Protein AF-A0A2S8VDM5-F1 (afdb_monomer_lite)

Secondary structure (DSSP, 8-state):
-PPP---PPPPPPPTTSPEEEEEETTEEEEE-TT-S-BEEEETTEEE-GGG---EEEEEEEEEEETTEEEEEEEE-TTT---EEEEEEETTEEEEEEEE----SSS----EEETTEEEEEEEGGGTEEEETTTTEEEE---PPTT---SS--EEEEE-TTS-EEEEEETTEEEEEETTTEEEEEE---HHHHHHHHHHHHHHHHHHHHHHHHTT----HHHHHHHHHHHHHHHHEEEEEETTEEEEEETTB--EE-SS------

Structure (mmCIF, N/CA/C/O backbone):
data_AF-A0A2S8VDM5-F1
#
_entry.id   AF-A0A2S8VDM5-F1
#
loop_
_atom_site.group_PDB
_atom_site.id
_atom_site.type_symbol
_atom_site.label_atom_id
_atom_site.label_alt_id
_atom_site.label_comp_id
_atom_site.label_asym_id
_atom_site.label_entity_id
_atom_site.label_seq_id
_atom_site.pdbx_PDB_ins_code
_atom_site.Cartn_x
_atom_site.Cartn_y
_atom_site.Cartn_z
_atom_site.occupancy
_atom_site.B_iso_or_equiv
_atom_site.auth_seq_id
_atom_site.auth_comp_id
_atom_site.auth_asym_id
_atom_site.auth_atom_id
_atom_site.pdbx_PDB_model_num
ATOM 1 N N . MET A 1 1 ? 61.626 -18.945 -25.320 1.00 42.16 1 MET A N 1
ATOM 2 C CA . MET A 1 1 ? 61.121 -17.821 -24.504 1.00 42.16 1 MET A CA 1
ATOM 3 C C . MET A 1 1 ? 59.707 -17.508 -24.979 1.00 42.16 1 MET A C 1
ATOM 5 O O . MET A 1 1 ? 59.581 -17.101 -26.127 1.00 42.16 1 MET A O 1
ATOM 9 N N . PRO A 1 2 ? 58.653 -17.790 -24.197 1.00 39.16 2 PRO A N 1
ATOM 10 C CA . PRO A 1 2 ? 57.285 -17.482 -24.599 1.00 39.16 2 PRO A CA 1
ATOM 11 C C . PRO A 1 2 ? 57.000 -15.989 -24.381 1.00 39.16 2 PRO A C 1
ATOM 13 O O . PRO A 1 2 ? 57.329 -15.428 -23.339 1.00 39.16 2 PRO A O 1
ATOM 16 N N . THR A 1 3 ? 56.407 -15.344 -25.381 1.00 40.69 3 THR A N 1
ATOM 17 C CA . THR A 1 3 ? 55.924 -13.961 -25.323 1.00 40.69 3 THR A CA 1
ATOM 18 C C . THR A 1 3 ? 54.618 -13.902 -24.537 1.00 40.69 3 THR A C 1
ATOM 20 O O . THR A 1 3 ? 53.631 -14.524 -24.927 1.00 40.69 3 THR A O 1
ATOM 23 N N . ALA A 1 4 ? 54.610 -13.152 -23.435 1.00 50.28 4 ALA A N 1
ATOM 24 C CA . ALA A 1 4 ? 53.396 -12.838 -22.695 1.00 50.28 4 ALA A CA 1
ATOM 25 C C . ALA A 1 4 ? 52.497 -11.927 -23.545 1.00 50.28 4 ALA A C 1
ATOM 27 O O . ALA A 1 4 ? 52.900 -10.831 -23.935 1.00 50.28 4 ALA A O 1
ATOM 28 N N . ALA A 1 5 ? 51.283 -12.387 -23.844 1.00 50.03 5 ALA A N 1
ATOM 29 C CA . ALA A 1 5 ? 50.251 -11.557 -24.445 1.00 50.03 5 ALA A CA 1
ATOM 30 C C . ALA A 1 5 ? 49.751 -10.556 -23.394 1.00 50.03 5 ALA A C 1
ATOM 32 O O . ALA A 1 5 ? 49.185 -10.946 -22.372 1.00 50.03 5 ALA A O 1
ATOM 33 N N . HIS A 1 6 ? 49.973 -9.264 -23.631 1.00 48.78 6 HIS A N 1
ATOM 34 C CA . HIS A 1 6 ? 49.358 -8.212 -22.832 1.00 48.78 6 HIS A CA 1
ATOM 35 C C . HIS A 1 6 ? 47.847 -8.210 -23.086 1.00 48.78 6 HIS A C 1
ATOM 37 O O . HIS A 1 6 ? 47.395 -7.919 -24.192 1.00 48.78 6 HIS A O 1
ATOM 43 N N . ALA A 1 7 ? 47.068 -8.534 -22.052 1.00 50.16 7 ALA A N 1
ATOM 44 C CA . ALA A 1 7 ? 45.631 -8.307 -22.038 1.00 50.16 7 ALA A CA 1
ATOM 45 C C . ALA A 1 7 ? 45.365 -6.803 -22.188 1.00 50.16 7 ALA A C 1
ATOM 47 O O . ALA A 1 7 ? 45.680 -5.999 -21.310 1.00 50.16 7 ALA A O 1
ATOM 48 N N . GLN A 1 8 ? 44.818 -6.435 -23.341 1.00 50.06 8 GLN A N 1
ATOM 49 C CA . GLN A 1 8 ? 44.411 -5.078 -23.659 1.00 50.06 8 GLN A CA 1
ATOM 50 C C . GLN A 1 8 ? 43.149 -4.763 -22.851 1.00 50.06 8 GLN A C 1
ATOM 52 O O . GLN A 1 8 ? 42.149 -5.475 -22.951 1.00 50.06 8 GLN A O 1
ATOM 57 N N . ALA A 1 9 ? 43.211 -3.732 -22.007 1.00 52.19 9 ALA A N 1
ATOM 58 C CA . ALA A 1 9 ? 42.050 -3.272 -21.258 1.00 52.19 9 ALA A CA 1
ATOM 59 C C . ALA A 1 9 ? 40.940 -2.877 -22.245 1.00 52.19 9 ALA A C 1
ATOM 61 O O . ALA A 1 9 ? 41.180 -2.102 -23.174 1.00 52.19 9 ALA A O 1
ATOM 62 N N . ALA A 1 10 ? 39.745 -3.441 -22.065 1.00 54.22 10 ALA A N 1
ATOM 63 C CA . ALA A 1 10 ? 38.590 -3.119 -22.891 1.00 54.22 10 ALA A CA 1
ATOM 64 C C . ALA A 1 10 ? 38.293 -1.614 -22.805 1.00 54.22 10 ALA A C 1
ATOM 66 O O . ALA A 1 10 ? 38.273 -1.040 -21.714 1.00 54.22 10 ALA A O 1
ATOM 67 N N . ALA A 1 11 ? 38.077 -0.978 -23.958 1.00 60.50 11 ALA A N 1
ATOM 68 C CA . ALA A 1 11 ? 37.667 0.419 -24.013 1.00 60.50 11 ALA A CA 1
ATOM 69 C C . ALA A 1 11 ? 36.347 0.612 -23.236 1.00 60.50 11 ALA A C 1
ATOM 71 O O . ALA A 1 11 ? 35.478 -0.265 -23.300 1.00 60.50 11 ALA A O 1
ATOM 72 N N . PRO A 1 12 ? 36.176 1.732 -22.510 1.00 61.44 12 PRO A N 1
ATOM 73 C CA . PRO A 1 12 ? 34.935 2.008 -21.797 1.00 61.44 12 PRO A CA 1
ATOM 74 C C . PRO A 1 12 ? 33.763 2.046 -22.784 1.00 61.44 12 PRO A C 1
ATOM 76 O O . PRO A 1 12 ? 33.869 2.618 -23.871 1.00 61.44 12 PRO A O 1
ATOM 79 N N . ALA A 1 13 ? 32.651 1.410 -22.412 1.00 64.19 13 ALA A N 1
ATOM 80 C CA . ALA A 1 13 ? 31.458 1.370 -23.247 1.00 64.19 13 ALA A CA 1
ATOM 81 C C . ALA A 1 13 ? 30.929 2.799 -23.511 1.00 64.19 13 ALA A C 1
ATOM 83 O O . ALA A 1 13 ? 30.941 3.632 -22.602 1.00 64.19 13 ALA A O 1
ATOM 84 N N . PRO A 1 14 ? 30.460 3.104 -24.735 1.00 70.06 14 PRO A N 1
ATOM 85 C CA . PRO A 1 14 ? 29.950 4.428 -25.080 1.00 70.06 14 PRO A CA 1
ATOM 86 C C . PRO A 1 14 ? 28.705 4.784 -24.256 1.00 70.06 14 PRO A C 1
ATOM 88 O O . PRO A 1 14 ? 27.706 4.069 -24.277 1.00 70.06 14 PRO A O 1
ATOM 91 N N . THR A 1 15 ? 28.735 5.933 -23.579 1.00 75.44 15 THR A N 1
ATOM 92 C CA . THR A 1 15 ? 27.659 6.410 -22.686 1.00 75.44 15 THR A CA 1
ATOM 93 C C . THR A 1 15 ? 26.425 6.938 -23.427 1.00 75.44 15 THR A C 1
ATOM 95 O O . THR A 1 15 ? 25.355 7.078 -22.838 1.00 75.44 15 THR A O 1
ATOM 98 N N . TYR A 1 16 ? 26.543 7.183 -24.735 1.00 75.69 16 TYR A N 1
ATOM 99 C CA . TYR A 1 16 ? 25.463 7.654 -25.608 1.00 75.69 16 TYR A CA 1
ATOM 100 C C . TYR A 1 16 ? 24.680 6.522 -26.291 1.00 75.69 16 TYR A C 1
ATOM 102 O O . TYR A 1 16 ? 23.731 6.795 -27.026 1.00 75.69 16 TYR A O 1
ATOM 110 N N . LEU A 1 17 ? 25.070 5.259 -26.092 1.00 85.12 17 LEU A N 1
ATOM 111 C CA . LEU A 1 17 ? 24.312 4.108 -26.575 1.00 85.12 17 LEU A CA 1
ATOM 112 C C . LEU A 1 17 ? 23.488 3.518 -25.437 1.00 85.12 17 LEU A C 1
ATOM 114 O O . LEU A 1 17 ? 23.931 3.444 -24.293 1.00 85.12 17 LEU A O 1
ATOM 118 N N . LYS A 1 18 ? 22.273 3.082 -25.768 1.00 88.44 18 LYS A N 1
ATOM 119 C CA . LYS A 1 18 ? 21.432 2.365 -24.818 1.00 88.44 18 LYS A CA 1
ATOM 120 C C . LYS A 1 18 ? 22.003 0.971 -24.573 1.00 88.44 18 LYS A C 1
ATOM 122 O O . LYS A 1 18 ? 22.334 0.261 -25.522 1.00 88.44 18 LYS A O 1
ATOM 127 N N . THR A 1 19 ? 22.054 0.563 -23.315 1.00 90.75 19 THR A N 1
ATOM 128 C CA . THR A 1 19 ? 22.332 -0.814 -22.914 1.00 90.75 19 THR A CA 1
ATOM 129 C C . THR A 1 19 ? 21.018 -1.541 -22.662 1.00 90.75 19 THR A C 1
ATOM 131 O O . THR A 1 19 ? 20.012 -0.927 -22.303 1.00 90.75 19 THR A O 1
ATOM 134 N N . THR A 1 20 ? 21.007 -2.850 -22.910 1.00 93.00 20 THR A N 1
ATOM 135 C CA . THR A 1 20 ? 19.889 -3.731 -22.559 1.00 93.00 20 THR A CA 1
ATOM 136 C C . THR A 1 20 ? 20.386 -4.744 -21.538 1.00 93.00 20 THR A C 1
ATOM 138 O O . THR A 1 20 ? 21.400 -5.402 -21.761 1.00 93.00 20 THR A O 1
ATOM 141 N N . GLU A 1 21 ? 19.672 -4.858 -20.427 1.00 93.25 21 GLU A N 1
ATOM 142 C CA . GLU A 1 21 ? 19.992 -5.740 -19.309 1.00 93.25 21 GLU A CA 1
ATOM 143 C C . GLU A 1 21 ? 18.831 -6.723 -19.090 1.00 93.25 21 GLU A C 1
ATOM 145 O O . GLU A 1 21 ? 17.674 -6.299 -19.034 1.00 93.25 21 GLU A O 1
ATOM 150 N N . PRO A 1 22 ? 19.083 -8.037 -18.974 1.00 93.44 22 PRO A N 1
ATOM 151 C CA . PRO A 1 22 ? 18.019 -9.000 -18.716 1.00 93.44 22 PRO A CA 1
ATOM 152 C C . PRO A 1 22 ? 17.475 -8.848 -17.287 1.00 93.44 22 PRO A C 1
ATOM 154 O O . PRO A 1 22 ? 18.237 -8.757 -16.328 1.00 93.44 22 PRO A O 1
ATOM 157 N N . LEU A 1 23 ? 16.148 -8.895 -17.134 1.00 91.06 23 LEU A N 1
ATOM 158 C CA . LEU A 1 23 ? 15.463 -8.897 -15.828 1.00 91.06 23 LEU A CA 1
ATOM 159 C C . LEU A 1 23 ? 14.996 -10.298 -15.394 1.00 91.06 23 LEU A C 1
ATOM 161 O O . LEU A 1 23 ? 14.375 -10.453 -14.344 1.00 91.06 23 LEU A O 1
ATOM 165 N N . GLY A 1 24 ? 15.293 -11.314 -16.205 1.00 87.81 24 GLY A N 1
ATOM 166 C CA . GLY A 1 24 ? 14.801 -12.679 -16.052 1.00 87.81 24 GLY A CA 1
ATOM 167 C C . GLY A 1 24 ? 13.603 -12.976 -16.957 1.00 87.81 24 GLY A C 1
ATOM 168 O O . GLY A 1 24 ? 12.811 -12.096 -17.307 1.00 87.81 24 GLY A O 1
ATOM 169 N N . GLY A 1 25 ? 13.476 -14.242 -17.359 1.00 90.12 25 GLY A N 1
ATOM 170 C CA . GLY A 1 25 ? 12.489 -14.652 -18.356 1.00 90.12 25 GLY A CA 1
ATOM 171 C C . GLY A 1 25 ? 12.688 -13.909 -19.683 1.00 90.12 25 GLY A C 1
ATOM 172 O O . GLY A 1 25 ? 13.796 -13.841 -20.203 1.00 90.12 25 GLY A O 1
ATOM 173 N N . ALA A 1 26 ? 11.607 -13.354 -20.222 1.00 94.56 26 ALA A N 1
ATOM 174 C CA . ALA A 1 26 ? 11.566 -12.582 -21.458 1.00 94.56 26 ALA A CA 1
ATOM 175 C C . ALA A 1 26 ? 11.530 -11.060 -21.223 1.00 94.56 26 ALA A C 1
ATOM 177 O O . ALA A 1 26 ? 11.266 -10.313 -22.171 1.00 94.56 26 ALA A O 1
ATOM 178 N N . PHE A 1 27 ? 11.736 -10.604 -19.981 1.00 96.56 27 PHE A N 1
ATOM 179 C CA . PHE A 1 27 ? 11.826 -9.185 -19.655 1.00 96.56 27 PHE A CA 1
ATOM 180 C C . PHE A 1 27 ? 13.255 -8.667 -19.777 1.00 96.56 27 PHE A C 1
ATOM 182 O O . PHE A 1 27 ? 14.212 -9.294 -19.320 1.00 96.56 27 PHE A O 1
ATOM 189 N N . GLU A 1 28 ? 13.375 -7.466 -20.327 1.00 96.12 28 GLU A N 1
ATOM 190 C CA . GLU A 1 28 ? 14.636 -6.743 -20.438 1.00 96.12 28 GLU A CA 1
ATOM 191 C C . GLU A 1 28 ? 14.421 -5.288 -20.023 1.00 96.12 28 GLU A C 1
ATOM 193 O O . GLU A 1 28 ? 13.324 -4.737 -20.158 1.00 96.12 28 GLU A O 1
ATOM 198 N N . LEU A 1 29 ? 15.477 -4.661 -19.525 1.00 95.31 29 LEU A N 1
ATOM 199 C CA . LEU A 1 29 ? 15.515 -3.259 -19.162 1.00 95.31 29 LEU A CA 1
ATOM 200 C C . LEU A 1 29 ? 16.462 -2.538 -20.117 1.00 95.31 29 LEU A C 1
ATOM 202 O O . LEU A 1 29 ? 17.617 -2.925 -20.246 1.00 95.31 29 LEU A O 1
ATOM 206 N N . GLU A 1 30 ? 15.984 -1.501 -20.796 1.00 95.19 30 GLU A N 1
ATOM 207 C CA . GLU A 1 30 ? 16.789 -0.712 -21.729 1.00 95.19 30 GLU A CA 1
ATOM 208 C C . GLU A 1 30 ? 16.959 0.723 -21.221 1.00 95.19 30 GLU A C 1
ATOM 210 O O . GLU A 1 30 ? 15.985 1.369 -20.836 1.00 95.19 30 GLU A O 1
ATOM 215 N N . GLY A 1 31 ? 18.170 1.273 -21.263 1.00 92.12 31 GLY A N 1
ATOM 216 C CA . GLY A 1 31 ? 18.385 2.693 -20.988 1.00 92.12 31 GLY A CA 1
ATOM 217 C C . GLY A 1 31 ? 19.810 3.151 -21.244 1.00 92.12 31 GLY A C 1
ATOM 218 O O . GLY A 1 31 ? 20.672 2.363 -21.615 1.00 92.12 31 GLY A O 1
ATOM 219 N N . TYR A 1 32 ? 20.050 4.447 -21.067 1.00 88.88 32 TYR A N 1
ATOM 220 C CA . TYR A 1 32 ? 21.400 5.002 -21.136 1.00 88.88 32 TYR A CA 1
ATOM 221 C C . TYR A 1 32 ? 22.141 4.758 -19.814 1.00 88.88 32 TYR A C 1
ATOM 223 O O . TYR A 1 32 ? 21.517 4.931 -18.760 1.00 88.88 32 TYR A O 1
ATOM 231 N N . PRO A 1 33 ? 23.449 4.432 -19.843 1.00 83.81 33 PRO A N 1
ATOM 232 C CA . PRO A 1 33 ? 24.238 4.160 -18.640 1.00 83.81 33 PRO A CA 1
ATOM 233 C C . PRO A 1 33 ? 24.150 5.246 -17.558 1.00 83.81 33 PRO A C 1
ATOM 235 O O . PRO A 1 33 ? 24.042 4.927 -16.380 1.00 83.81 33 PRO A O 1
ATOM 238 N N . GLU A 1 34 ? 24.135 6.523 -17.954 1.00 84.62 34 GLU A N 1
ATOM 239 C CA . GLU A 1 34 ? 24.125 7.673 -17.031 1.00 84.62 34 GLU A CA 1
ATOM 240 C C . GLU A 1 34 ? 22.718 8.181 -16.674 1.00 84.62 34 GLU A C 1
ATOM 242 O O . GLU A 1 34 ? 22.561 9.088 -15.858 1.00 84.62 34 GLU A O 1
ATOM 247 N N . SER A 1 35 ? 21.675 7.617 -17.282 1.00 85.94 35 SER A N 1
ATOM 248 C CA . SER A 1 35 ? 20.294 7.958 -16.942 1.00 85.94 35 SER A CA 1
ATOM 249 C C . SER A 1 35 ? 19.802 7.069 -15.803 1.00 85.94 35 SER A C 1
ATOM 251 O O . SER A 1 35 ? 20.230 5.924 -15.693 1.00 85.94 35 SER A O 1
ATOM 253 N N . ASN A 1 36 ? 18.845 7.541 -15.004 1.00 84.88 36 ASN A N 1
ATOM 254 C CA . ASN A 1 36 ? 18.047 6.687 -14.109 1.00 84.88 36 ASN A CA 1
ATOM 255 C C . ASN A 1 36 ? 16.726 6.247 -14.757 1.00 84.88 36 ASN A C 1
ATOM 257 O O . ASN A 1 36 ? 15.972 5.476 -14.174 1.00 84.88 36 ASN A O 1
ATOM 261 N N . LEU A 1 37 ? 16.440 6.732 -15.968 1.00 90.00 37 LEU A N 1
ATOM 262 C CA . LEU A 1 37 ? 15.248 6.380 -16.726 1.00 90.00 37 LEU A CA 1
ATOM 263 C C . LEU A 1 37 ? 15.512 5.129 -17.558 1.00 90.00 37 LEU A C 1
ATOM 265 O O . LEU A 1 37 ? 16.542 4.995 -18.230 1.00 90.00 37 LEU A O 1
ATOM 269 N N . ARG A 1 38 ? 14.573 4.193 -17.484 1.00 92.69 38 ARG A N 1
ATOM 270 C CA . ARG A 1 38 ? 14.643 2.888 -18.133 1.00 92.69 38 ARG A CA 1
ATOM 271 C C . ARG A 1 38 ? 13.338 2.569 -18.844 1.00 92.69 38 ARG A C 1
ATOM 273 O O . ARG A 1 38 ? 12.272 2.990 -18.413 1.00 92.69 38 ARG A O 1
ATOM 280 N N . GLN A 1 39 ? 13.420 1.787 -19.907 1.00 94.38 39 GLN A N 1
ATOM 281 C CA . GLN A 1 39 ? 12.285 1.235 -20.637 1.00 94.38 39 GLN A CA 1
ATOM 282 C C . GLN A 1 39 ? 12.214 -0.261 -20.373 1.00 94.38 39 GLN A C 1
ATOM 284 O O . GLN A 1 39 ? 13.236 -0.943 -20.378 1.00 94.38 39 GLN A O 1
ATOM 289 N N . ILE A 1 40 ? 11.009 -0.782 -20.170 1.00 95.12 40 ILE A N 1
ATOM 290 C CA . ILE A 1 40 ? 10.798 -2.223 -20.037 1.00 95.12 40 ILE A CA 1
ATOM 291 C C . ILE A 1 40 ? 10.534 -2.787 -21.431 1.00 95.12 40 ILE A C 1
ATOM 293 O O . ILE A 1 40 ? 9.681 -2.279 -22.161 1.00 95.12 40 ILE A O 1
ATOM 297 N N . LYS A 1 41 ? 11.234 -3.856 -21.798 1.00 96.50 41 LYS A N 1
ATOM 298 C CA . LYS A 1 41 ? 10.923 -4.678 -22.966 1.00 96.50 41 LYS A CA 1
ATOM 299 C C . LYS A 1 41 ? 10.388 -6.033 -22.528 1.00 96.50 41 LYS A C 1
ATOM 301 O O . LYS A 1 41 ? 10.786 -6.565 -21.495 1.00 96.50 41 LYS A O 1
ATOM 306 N N . TYR A 1 42 ? 9.503 -6.598 -23.338 1.00 96.25 42 TYR A N 1
ATOM 307 C CA . TYR A 1 42 ? 9.043 -7.976 -23.224 1.00 96.25 42 TYR A CA 1
ATOM 308 C C . TYR A 1 42 ? 9.148 -8.645 -24.596 1.00 96.25 42 TYR A C 1
ATOM 310 O O . TYR A 1 42 ? 8.568 -8.155 -25.569 1.00 96.25 42 TYR A O 1
ATOM 318 N N . ARG A 1 43 ? 9.916 -9.739 -24.692 1.00 95.00 43 ARG A N 1
ATOM 319 C CA . ARG A 1 43 ? 10.214 -10.439 -25.962 1.00 95.00 43 ARG A CA 1
ATOM 320 C C . ARG A 1 43 ? 10.765 -9.485 -27.040 1.00 95.00 43 ARG A C 1
ATOM 322 O O . ARG A 1 43 ? 10.295 -9.479 -28.177 1.00 95.00 43 ARG A O 1
ATOM 329 N N . GLY A 1 44 ? 11.711 -8.622 -26.656 1.00 94.00 44 GLY A N 1
ATOM 330 C CA . GLY A 1 44 ? 12.368 -7.652 -27.542 1.00 94.00 44 GLY A CA 1
ATOM 331 C C . GLY A 1 44 ? 11.517 -6.443 -27.957 1.00 94.00 44 GLY A C 1
ATOM 332 O O . GLY A 1 44 ? 12.012 -5.561 -28.657 1.00 94.00 44 GLY A O 1
ATOM 333 N N . LYS A 1 45 ? 10.248 -6.357 -27.533 1.00 94.62 45 LYS A N 1
ATOM 334 C CA . LYS A 1 45 ? 9.358 -5.223 -27.828 1.00 94.62 45 LYS A CA 1
ATOM 335 C C . LYS A 1 45 ? 9.207 -4.325 -26.612 1.00 94.62 45 LYS A C 1
ATOM 337 O O . LYS A 1 45 ? 9.034 -4.823 -25.504 1.00 94.62 45 LYS A O 1
ATOM 342 N N . VAL A 1 46 ? 9.206 -3.009 -26.819 1.00 93.75 46 VAL A N 1
ATOM 343 C CA . VAL A 1 46 ? 8.954 -2.051 -25.734 1.00 93.75 46 VAL A CA 1
ATOM 344 C C . VAL A 1 46 ? 7.541 -2.245 -25.185 1.00 93.75 46 VAL A C 1
ATOM 346 O O . VAL A 1 46 ? 6.563 -2.205 -25.932 1.00 93.75 46 VAL A O 1
ATOM 349 N N . TYR A 1 47 ? 7.443 -2.433 -23.874 1.00 92.88 47 TYR A N 1
ATOM 350 C CA . TYR A 1 47 ? 6.196 -2.568 -23.138 1.00 92.88 47 TYR A CA 1
ATOM 351 C C . TYR A 1 47 ? 5.857 -1.244 -22.445 1.00 92.88 47 TYR A C 1
ATOM 353 O O . TYR A 1 47 ? 6.688 -0.672 -21.743 1.00 92.88 47 TYR A O 1
ATOM 361 N N . ARG A 1 48 ? 4.629 -0.753 -22.655 1.00 91.69 48 ARG A N 1
ATOM 362 C CA . ARG A 1 48 ? 4.150 0.543 -22.147 1.00 91.69 48 ARG A CA 1
ATOM 363 C C . ARG A 1 48 ? 2.945 0.360 -21.217 1.00 91.69 48 ARG A C 1
ATOM 365 O O . ARG A 1 48 ? 1.814 0.629 -21.631 1.00 91.69 48 ARG A O 1
ATOM 372 N N . PRO A 1 49 ? 3.139 -0.168 -19.997 1.00 90.12 49 PRO A N 1
ATOM 373 C CA . PRO A 1 49 ? 2.036 -0.412 -19.077 1.00 90.12 49 PRO A CA 1
ATOM 374 C C . PRO A 1 49 ? 1.336 0.896 -18.725 1.00 90.12 49 PRO A C 1
ATOM 376 O O . PRO A 1 49 ? 1.987 1.843 -18.295 1.00 90.12 49 PRO A O 1
ATOM 379 N N . LEU A 1 50 ? 0.008 0.936 -18.869 1.00 88.38 50 LEU A N 1
ATOM 380 C CA . LEU A 1 50 ? -0.802 2.108 -18.502 1.00 88.38 50 LEU A CA 1
ATOM 381 C C . LEU A 1 50 ? -0.281 3.396 -19.175 1.00 88.38 50 LEU A C 1
ATOM 383 O O . LEU A 1 50 ? -0.259 4.465 -18.578 1.00 88.38 50 LEU A O 1
ATOM 387 N N . ASN A 1 51 ? 0.177 3.255 -20.424 1.00 87.31 51 ASN A N 1
ATOM 388 C CA . ASN A 1 51 ? 0.864 4.256 -21.240 1.00 87.31 51 ASN A CA 1
ATOM 389 C C . ASN A 1 51 ? 2.243 4.709 -20.740 1.00 87.31 51 ASN A C 1
ATOM 391 O O . ASN A 1 51 ? 2.931 5.365 -21.513 1.00 87.31 51 ASN A O 1
ATOM 395 N N . ALA A 1 52 ? 2.708 4.325 -19.547 1.00 87.44 52 ALA A N 1
ATOM 396 C CA . ALA A 1 52 ? 4.027 4.699 -19.041 1.00 87.44 52 ALA A CA 1
ATOM 397 C C . ALA A 1 52 ? 5.158 4.151 -19.923 1.00 87.44 52 ALA A C 1
ATOM 399 O O . ALA A 1 52 ? 5.208 2.961 -20.232 1.00 87.44 52 ALA A O 1
ATOM 400 N N . TYR A 1 53 ? 6.063 5.039 -20.336 1.00 85.25 53 TYR A N 1
ATOM 401 C CA . TYR A 1 53 ? 7.161 4.712 -21.247 1.00 85.25 53 TYR A CA 1
ATOM 402 C C . TYR A 1 53 ? 8.508 4.574 -20.537 1.00 85.25 53 TYR A C 1
ATOM 404 O O . TYR A 1 53 ? 9.319 3.735 -20.924 1.00 85.25 53 TYR A O 1
ATOM 412 N N . GLU A 1 54 ? 8.729 5.375 -19.496 1.00 89.81 54 GLU A N 1
ATOM 413 C CA . GLU A 1 54 ? 9.978 5.415 -18.744 1.00 89.81 54 GLU A CA 1
ATOM 414 C C . GLU A 1 54 ? 9.731 5.181 -17.257 1.00 89.81 54 GLU A C 1
ATOM 416 O O . GLU A 1 54 ? 8.753 5.664 -16.675 1.00 89.81 54 GLU A O 1
ATOM 421 N N . PHE A 1 55 ? 10.658 4.449 -16.652 1.00 92.06 55 PHE A N 1
ATOM 422 C CA . PHE A 1 55 ? 10.628 4.012 -15.269 1.00 92.06 55 PHE A CA 1
ATOM 423 C C . PHE A 1 55 ? 11.905 4.460 -14.578 1.00 92.06 55 PHE A C 1
ATOM 425 O O . PHE A 1 55 ? 12.996 4.283 -15.117 1.00 92.06 55 PHE A O 1
ATOM 432 N N . ILE A 1 56 ? 11.762 5.017 -13.382 1.00 90.75 56 ILE A N 1
ATOM 433 C CA . ILE A 1 56 ? 12.895 5.401 -12.526 1.00 90.75 56 ILE A CA 1
ATOM 434 C C . ILE A 1 56 ? 13.419 4.223 -11.700 1.00 90.75 56 ILE A C 1
ATOM 436 O O . ILE A 1 56 ? 14.509 4.272 -11.139 1.00 90.75 56 ILE A O 1
ATOM 440 N N . TYR A 1 57 ? 12.607 3.172 -11.590 1.00 91.81 57 TYR A N 1
ATOM 441 C CA . TYR A 1 57 ? 12.914 1.973 -10.835 1.00 91.81 57 TYR A CA 1
ATOM 442 C C . TYR A 1 57 ? 12.168 0.788 -11.436 1.00 91.81 57 TYR A C 1
ATOM 444 O O . TYR A 1 57 ? 10.963 0.871 -11.679 1.00 91.81 57 TYR A O 1
ATOM 452 N N . VAL A 1 58 ? 12.874 -0.321 -11.644 1.00 93.88 58 VAL A N 1
ATOM 453 C CA . VAL A 1 58 ? 12.296 -1.612 -12.026 1.00 93.88 58 VAL A CA 1
ATOM 454 C C . VAL A 1 58 ? 13.070 -2.69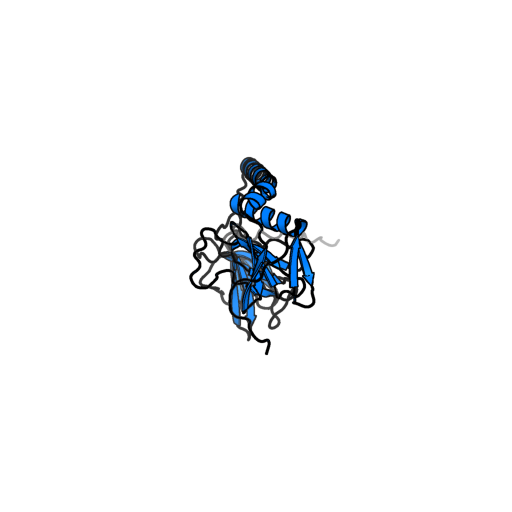8 -11.300 1.00 93.88 58 VAL A C 1
ATOM 456 O O . VAL A 1 58 ? 14.298 -2.725 -11.342 1.00 93.88 58 VAL A O 1
ATOM 459 N N . LYS A 1 59 ? 12.357 -3.604 -10.637 1.00 92.19 59 LYS A N 1
ATOM 460 C CA . LYS A 1 59 ? 12.951 -4.738 -9.936 1.00 92.19 59 LYS A CA 1
ATOM 461 C C . LYS A 1 59 ? 12.137 -5.996 -10.179 1.00 92.19 59 LYS A C 1
ATOM 463 O O . LYS A 1 59 ? 10.927 -6.003 -9.959 1.00 92.19 59 LYS A O 1
ATOM 468 N N . ALA A 1 60 ? 12.819 -7.070 -10.564 1.00 92.56 60 ALA A N 1
ATOM 469 C CA . ALA A 1 60 ? 12.241 -8.402 -10.533 1.00 92.56 60 ALA A CA 1
ATOM 470 C C . ALA A 1 60 ? 11.990 -8.835 -9.082 1.00 92.56 60 ALA A C 1
ATOM 472 O O . ALA A 1 60 ? 12.855 -8.720 -8.208 1.00 92.56 60 ALA A O 1
ATOM 473 N N . LEU A 1 61 ? 10.778 -9.305 -8.828 1.00 89.25 61 LEU A N 1
ATOM 474 C CA . LEU A 1 61 ? 10.375 -9.935 -7.584 1.00 89.25 61 LEU A CA 1
ATOM 475 C C . LEU A 1 61 ? 10.662 -11.441 -7.659 1.00 89.25 61 LEU A C 1
ATOM 477 O O . LEU A 1 61 ? 10.848 -12.000 -8.736 1.00 89.25 61 LEU A O 1
ATOM 481 N N . GLY A 1 62 ? 10.695 -12.098 -6.499 1.00 83.44 62 GLY A N 1
ATOM 482 C CA . GLY A 1 62 ? 10.906 -13.547 -6.411 1.00 83.44 62 GLY A CA 1
ATOM 483 C C . GLY A 1 62 ? 9.816 -14.417 -7.066 1.00 83.44 62 GLY A C 1
ATOM 484 O O . GLY A 1 62 ? 10.166 -15.446 -7.643 1.00 83.44 62 GLY A O 1
ATOM 485 N N . PRO A 1 63 ? 8.515 -14.064 -7.003 1.00 87.56 63 PRO A N 1
ATOM 486 C CA . PRO A 1 63 ? 7.458 -14.896 -7.571 1.00 87.56 63 PRO A CA 1
ATOM 487 C C . PRO A 1 63 ? 7.466 -14.921 -9.097 1.00 87.56 63 PRO A C 1
ATOM 489 O O . PRO A 1 63 ? 7.689 -13.905 -9.762 1.00 87.56 63 PRO A O 1
ATOM 492 N N . MET A 1 64 ? 7.125 -16.092 -9.634 1.00 90.81 64 MET A N 1
ATOM 493 C CA . MET A 1 64 ? 6.959 -16.331 -11.063 1.00 90.81 64 MET A CA 1
ATOM 494 C C . MET A 1 64 ? 5.478 -16.479 -11.410 1.00 90.81 64 MET A C 1
ATOM 496 O O . MET A 1 64 ? 4.749 -17.212 -10.742 1.00 90.81 64 MET A O 1
ATOM 500 N N . GLN A 1 65 ? 5.047 -15.860 -12.506 1.00 86.31 65 GLN A N 1
ATOM 501 C CA . GLN A 1 65 ? 3.709 -16.028 -13.068 1.00 86.31 65 GLN A CA 1
ATOM 502 C C . GLN A 1 65 ? 3.807 -16.211 -14.585 1.00 86.31 65 GLN A C 1
ATOM 504 O O . GLN A 1 65 ? 4.487 -15.448 -15.268 1.00 86.31 65 GLN A O 1
ATOM 509 N N . GLY A 1 66 ? 3.180 -17.266 -15.120 1.00 83.31 66 GLY A N 1
ATOM 510 C CA . GLY A 1 66 ? 3.298 -17.602 -16.546 1.00 83.31 66 GLY A CA 1
ATOM 511 C C . GLY A 1 66 ? 4.738 -17.915 -16.984 1.00 83.31 66 GLY A C 1
ATOM 512 O O . GLY A 1 66 ? 5.110 -17.629 -18.116 1.00 83.31 66 GLY A O 1
ATOM 513 N N . GLY A 1 67 ? 5.572 -18.434 -16.072 1.00 88.56 67 GLY A N 1
ATOM 514 C CA . GLY A 1 67 ? 6.998 -18.691 -16.316 1.00 88.56 67 GLY A CA 1
ATOM 515 C C . GLY A 1 67 ? 7.872 -17.431 -16.385 1.00 88.56 67 GLY A C 1
ATOM 516 O O . GLY A 1 67 ? 9.019 -17.511 -16.812 1.00 88.56 67 GLY A O 1
ATOM 517 N N . GLN A 1 68 ? 7.336 -16.272 -15.998 1.00 93.12 68 GLN A N 1
ATOM 518 C CA . GLN A 1 68 ? 8.016 -14.978 -16.052 1.00 93.12 68 GLN A CA 1
ATOM 519 C C . GLN A 1 68 ? 8.119 -14.376 -14.650 1.00 93.12 68 GLN A C 1
ATOM 521 O O . GLN A 1 68 ? 7.187 -14.555 -13.858 1.00 93.12 68 GLN A O 1
ATOM 526 N N . PRO A 1 69 ? 9.198 -13.642 -14.333 1.00 93.62 69 PRO A N 1
ATOM 527 C CA . PRO A 1 69 ? 9.277 -12.932 -13.068 1.00 93.62 69 PRO A CA 1
ATOM 528 C C . PRO A 1 69 ? 8.218 -11.836 -13.026 1.00 93.62 69 PRO A C 1
ATOM 530 O O . PRO A 1 69 ? 7.946 -11.158 -14.022 1.00 93.62 69 PRO A O 1
ATOM 533 N N . MET A 1 70 ? 7.630 -11.643 -11.855 1.00 95.31 70 MET A N 1
ATOM 534 C CA . MET A 1 70 ? 6.819 -10.459 -11.599 1.00 95.31 70 MET A CA 1
ATOM 535 C C . MET A 1 70 ? 7.737 -9.264 -11.362 1.00 95.31 70 MET A C 1
ATOM 537 O O . MET A 1 70 ? 8.782 -9.407 -10.735 1.00 95.31 70 MET A O 1
ATOM 541 N N . LEU A 1 71 ? 7.368 -8.080 -11.846 1.00 95.38 71 LEU A N 1
ATOM 542 C CA . LEU A 1 71 ? 8.178 -6.872 -11.694 1.00 95.38 71 LEU A CA 1
ATOM 543 C C . LEU A 1 71 ? 7.455 -5.845 -10.825 1.00 95.38 71 LEU A C 1
ATOM 545 O O . LEU A 1 71 ? 6.272 -5.580 -11.028 1.00 95.38 71 LEU A O 1
ATOM 549 N N . LEU A 1 72 ? 8.183 -5.224 -9.903 1.00 94.69 72 LEU A N 1
ATOM 550 C CA . LEU A 1 72 ? 7.786 -3.974 -9.265 1.00 94.69 72 LEU A CA 1
ATOM 551 C C . LEU A 1 72 ? 8.438 -2.828 -10.036 1.00 94.69 72 LEU A C 1
ATOM 553 O O . LEU A 1 72 ? 9.659 -2.818 -10.200 1.00 94.69 72 LEU A O 1
ATOM 557 N N . ALA A 1 73 ? 7.644 -1.875 -10.508 1.00 93.88 73 ALA A N 1
ATOM 558 C CA . ALA A 1 73 ? 8.141 -0.750 -11.287 1.00 93.88 73 ALA A CA 1
ATOM 559 C C . ALA A 1 73 ? 7.541 0.572 -10.807 1.00 93.88 73 ALA A C 1
ATOM 561 O O . ALA A 1 73 ? 6.407 0.609 -10.335 1.00 93.88 73 ALA A O 1
ATOM 562 N N . VAL A 1 74 ? 8.296 1.657 -10.957 1.00 92.50 74 VAL A N 1
ATOM 563 C CA . VAL A 1 74 ? 7.849 3.019 -10.653 1.00 92.50 74 VAL A CA 1
ATOM 564 C C . VAL A 1 74 ? 7.934 3.853 -11.921 1.00 92.50 74 VAL A C 1
ATOM 566 O O . VAL A 1 74 ? 9.018 4.021 -12.487 1.00 92.50 74 VAL A O 1
ATOM 569 N N . SER A 1 75 ? 6.787 4.343 -12.389 1.00 88.06 75 SER A N 1
ATOM 570 C CA . SER A 1 75 ? 6.719 5.202 -13.573 1.00 88.06 75 SER A CA 1
ATOM 571 C C . SER A 1 75 ? 7.329 6.574 -13.293 1.00 88.06 75 SER A C 1
ATOM 573 O O . SER A 1 75 ? 7.178 7.093 -12.191 1.00 88.06 75 SER A O 1
ATOM 575 N N . ASN A 1 76 ? 7.926 7.202 -14.302 1.00 82.19 76 ASN A N 1
ATOM 576 C CA . ASN A 1 76 ? 8.307 8.614 -14.237 1.00 82.19 76 ASN A CA 1
ATOM 577 C C . ASN A 1 76 ? 7.066 9.538 -14.118 1.00 82.19 76 ASN A C 1
ATOM 579 O O . ASN A 1 76 ? 6.002 9.233 -14.666 1.00 82.19 76 ASN A O 1
ATOM 583 N N . ASP A 1 77 ? 7.218 10.685 -13.448 1.00 61.91 77 ASP A N 1
ATOM 584 C CA . ASP A 1 77 ? 6.144 11.623 -13.075 1.00 61.91 77 ASP A CA 1
ATOM 585 C C . ASP A 1 77 ? 5.350 12.162 -14.273 1.00 61.91 77 ASP A C 1
ATOM 587 O O . ASP A 1 77 ? 4.160 12.440 -14.149 1.00 61.91 77 ASP A O 1
ATOM 591 N N . PHE A 1 78 ? 5.963 12.249 -15.458 1.00 60.66 78 PHE A N 1
ATOM 592 C CA . PHE A 1 78 ? 5.280 12.718 -16.672 1.00 60.66 78 PHE A CA 1
ATOM 593 C C . PHE A 1 78 ? 4.187 11.751 -17.167 1.00 60.66 78 PHE A C 1
ATOM 595 O O . PHE A 1 78 ? 3.308 12.147 -17.928 1.00 60.66 78 PHE A O 1
ATOM 602 N N . MET A 1 79 ? 4.239 10.485 -16.735 1.00 63.78 79 MET A N 1
ATOM 603 C CA . MET A 1 79 ? 3.309 9.425 -17.141 1.00 63.78 79 MET A CA 1
ATOM 604 C C . MET A 1 79 ? 2.356 8.996 -16.008 1.00 63.78 79 MET A C 1
ATOM 606 O O . MET A 1 79 ? 1.373 8.312 -16.276 1.00 63.78 79 MET A O 1
ATOM 610 N N . GLY A 1 80 ? 2.614 9.433 -14.766 1.00 59.69 80 GLY A N 1
ATOM 611 C CA . GLY A 1 80 ? 1.587 9.665 -13.741 1.00 59.69 80 GLY A CA 1
ATOM 612 C C . GLY A 1 80 ? 0.925 8.457 -13.069 1.00 59.69 80 GLY A C 1
ATOM 613 O O . GLY A 1 80 ? -0.167 8.614 -12.528 1.00 59.69 80 GLY A O 1
ATOM 614 N N . VAL A 1 81 ? 1.522 7.260 -13.093 1.00 75.06 81 VAL A N 1
ATOM 615 C CA . VAL A 1 81 ? 0.857 6.047 -12.567 1.00 75.06 81 VAL A CA 1
ATOM 616 C C . VAL A 1 81 ? 1.315 5.666 -11.152 1.00 75.06 81 VAL A C 1
ATOM 618 O O . VAL A 1 81 ? 0.575 5.009 -10.421 1.00 75.06 81 VAL A O 1
ATOM 621 N N . GLY A 1 82 ? 2.517 6.093 -10.759 1.00 88.06 82 GLY A N 1
ATOM 622 C CA . GLY A 1 82 ? 3.138 5.756 -9.479 1.00 88.06 82 GLY A CA 1
ATOM 623 C C . GLY A 1 82 ? 3.788 4.372 -9.501 1.00 88.06 82 GLY A C 1
ATOM 624 O O . GLY A 1 82 ? 4.471 4.004 -10.463 1.00 88.06 82 GLY A O 1
ATOM 625 N N . THR A 1 83 ? 3.580 3.600 -8.437 1.00 93.00 83 THR A N 1
ATOM 626 C CA . THR A 1 83 ? 4.152 2.254 -8.291 1.00 93.00 83 THR A CA 1
ATOM 627 C C . THR A 1 83 ? 3.192 1.203 -8.833 1.00 93.00 83 THR A C 1
ATOM 629 O O . THR A 1 83 ? 2.025 1.147 -8.435 1.00 93.00 83 THR A O 1
ATOM 632 N N . ILE A 1 84 ? 3.687 0.332 -9.711 1.00 93.94 84 ILE A N 1
ATOM 633 C CA . ILE A 1 84 ? 2.915 -0.708 -10.391 1.00 93.94 84 ILE A CA 1
ATOM 634 C C . ILE A 1 84 ? 3.546 -2.091 -10.218 1.00 93.94 84 ILE A C 1
ATOM 636 O O . ILE A 1 84 ? 4.765 -2.243 -10.137 1.00 93.94 84 ILE A O 1
ATOM 640 N N . LEU A 1 85 ? 2.694 -3.112 -10.218 1.00 95.50 85 LEU A N 1
ATOM 641 C CA . LEU A 1 85 ? 3.076 -4.509 -10.370 1.00 95.50 85 LEU A CA 1
ATOM 642 C C . LEU A 1 85 ? 2.858 -4.930 -11.818 1.00 95.50 85 LEU A C 1
ATOM 644 O O . LEU A 1 85 ? 1.775 -4.702 -12.357 1.00 95.50 85 LEU A O 1
ATOM 648 N N . ILE A 1 86 ? 3.841 -5.584 -12.422 1.00 95.69 86 ILE A N 1
ATOM 649 C CA . ILE A 1 86 ? 3.733 -6.188 -13.748 1.00 95.69 86 ILE A CA 1
ATOM 650 C C . ILE A 1 86 ? 3.824 -7.703 -13.586 1.00 95.69 86 ILE A C 1
ATOM 652 O O . ILE A 1 86 ? 4.780 -8.215 -13.008 1.00 95.69 86 ILE A O 1
ATOM 656 N N . ALA A 1 87 ? 2.833 -8.418 -14.104 1.00 94.56 87 ALA A N 1
ATOM 657 C CA . ALA A 1 87 ? 2.782 -9.875 -14.105 1.00 94.56 87 ALA A CA 1
ATOM 658 C C . ALA A 1 87 ? 2.407 -10.376 -15.497 1.00 94.56 87 ALA A C 1
ATOM 660 O O . ALA A 1 87 ? 1.707 -9.680 -16.231 1.00 94.56 87 ALA A O 1
ATOM 661 N N . VAL A 1 88 ? 2.835 -11.581 -15.866 1.00 94.44 88 VAL A N 1
ATOM 662 C CA . VAL A 1 88 ? 2.466 -12.168 -17.159 1.00 94.44 88 VAL A CA 1
ATOM 663 C C . VAL A 1 88 ? 1.301 -13.128 -16.979 1.00 94.44 88 VAL A C 1
ATOM 665 O O . VAL A 1 88 ? 1.331 -14.032 -16.145 1.00 94.44 88 VAL A O 1
ATOM 668 N N . GLN A 1 89 ? 0.260 -12.932 -17.780 1.00 91.25 89 GLN A N 1
ATOM 669 C CA . GLN A 1 89 ? -0.887 -13.824 -17.864 1.00 91.25 89 GLN A CA 1
ATOM 670 C C . GLN A 1 89 ? -1.134 -14.143 -19.334 1.00 91.25 89 GLN A C 1
ATOM 672 O O . GLN A 1 89 ? -1.294 -13.229 -20.138 1.00 91.25 89 GLN A O 1
ATOM 677 N N . ASN A 1 90 ? -1.159 -15.433 -19.680 1.00 90.00 90 ASN A N 1
ATOM 678 C CA . ASN A 1 90 ? -1.338 -15.899 -21.059 1.00 90.00 90 ASN A CA 1
ATOM 679 C C . ASN A 1 90 ? -0.393 -15.173 -22.036 1.00 90.00 90 ASN A C 1
ATOM 681 O O . ASN A 1 90 ? -0.842 -14.545 -22.993 1.00 90.00 90 ASN A O 1
ATOM 685 N N . ASP A 1 91 ? 0.911 -15.183 -21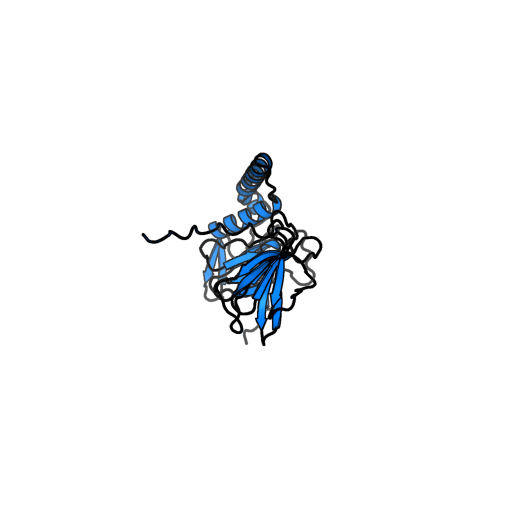.733 1.00 89.19 91 ASP A N 1
ATOM 686 C CA . ASP A 1 91 ? 1.964 -14.518 -22.520 1.00 89.19 91 ASP A CA 1
ATOM 687 C C . ASP A 1 91 ? 1.821 -12.999 -22.700 1.00 89.19 91 ASP A C 1
ATOM 689 O O . ASP A 1 91 ? 2.556 -12.383 -23.472 1.00 89.19 91 ASP A O 1
ATOM 693 N N . THR A 1 92 ? 0.909 -12.370 -21.961 1.00 92.19 92 THR A N 1
ATOM 694 C CA . THR A 1 92 ? 0.691 -10.928 -22.006 1.00 92.19 92 THR A CA 1
ATOM 695 C C . THR A 1 92 ? 1.136 -10.304 -20.686 1.00 92.19 92 THR A C 1
ATOM 697 O O . THR A 1 92 ? 0.618 -10.688 -19.633 1.00 92.19 92 THR A O 1
ATOM 700 N N . PRO A 1 93 ? 2.081 -9.347 -20.695 1.00 94.19 93 PRO A N 1
ATOM 701 C CA . PRO A 1 93 ? 2.388 -8.569 -19.506 1.00 94.19 93 PRO A CA 1
ATOM 702 C C . PRO A 1 93 ? 1.207 -7.644 -19.188 1.00 94.19 93 PRO A C 1
ATOM 704 O O . PRO A 1 93 ? 0.750 -6.877 -20.034 1.00 94.19 93 PRO A O 1
ATOM 707 N N . LEU A 1 94 ? 0.711 -7.730 -17.958 1.00 93.94 94 LEU A N 1
ATOM 708 C CA . LEU A 1 94 ? -0.379 -6.925 -17.420 1.00 93.94 94 LEU A CA 1
ATOM 709 C C . LEU A 1 94 ? 0.137 -6.117 -16.235 1.00 93.94 94 LEU A C 1
ATOM 711 O O . LEU A 1 94 ? 0.868 -6.640 -15.394 1.00 93.94 94 LEU A O 1
ATOM 715 N N . ALA A 1 95 ? -0.263 -4.850 -16.155 1.00 93.44 95 ALA A N 1
ATOM 716 C CA . ALA A 1 95 ? 0.093 -3.971 -15.051 1.00 93.44 95 ALA A CA 1
ATOM 717 C C . ALA A 1 95 ? -1.095 -3.700 -14.126 1.00 93.44 95 ALA A C 1
ATOM 719 O O . ALA A 1 95 ? -2.224 -3.510 -14.578 1.00 93.44 95 ALA A O 1
ATOM 720 N N . ARG A 1 96 ? -0.821 -3.632 -12.823 1.00 92.50 96 ARG A N 1
ATOM 721 C CA . ARG A 1 96 ? -1.768 -3.197 -11.792 1.00 92.50 96 ARG A CA 1
ATOM 722 C C . ARG A 1 96 ? -1.135 -2.096 -10.959 1.00 92.50 96 ARG A C 1
ATOM 724 O O . ARG A 1 96 ? 0.002 -2.232 -10.518 1.00 92.50 96 ARG A O 1
ATOM 731 N N . VAL A 1 97 ? -1.879 -1.021 -10.721 1.00 91.75 97 VAL A N 1
ATOM 732 C CA . VAL A 1 97 ? -1.426 0.068 -9.849 1.00 91.75 97 VAL A CA 1
ATOM 733 C C . VAL A 1 97 ? -1.414 -0.421 -8.404 1.00 91.75 97 VAL A C 1
ATOM 735 O O . VAL A 1 97 ? -2.417 -0.946 -7.927 1.00 91.75 97 VAL A O 1
ATOM 738 N N . LEU A 1 98 ? -0.301 -0.237 -7.702 1.00 92.94 98 LEU A N 1
ATOM 739 C CA . LEU A 1 98 ? -0.172 -0.514 -6.270 1.00 92.94 98 LEU A CA 1
ATOM 740 C C . LEU A 1 98 ? -0.328 0.770 -5.458 1.00 92.94 98 LEU A C 1
ATOM 742 O O . LEU A 1 98 ? -1.139 0.810 -4.538 1.00 92.94 98 LEU A O 1
ATOM 746 N N . SER A 1 99 ? 0.360 1.838 -5.865 1.00 89.75 99 SER A N 1
ATOM 747 C CA . SER A 1 99 ? 0.247 3.157 -5.243 1.00 89.75 99 SER A CA 1
ATOM 748 C C . SER A 1 99 ? 0.038 4.232 -6.299 1.00 89.75 99 SER A C 1
ATOM 750 O O . SER A 1 99 ? 0.813 4.276 -7.253 1.00 89.75 99 SER A O 1
ATOM 752 N N . PRO A 1 100 ? -0.964 5.113 -6.130 1.00 82.75 100 PRO A N 1
ATOM 753 C CA . PRO A 1 100 ? -1.172 6.255 -7.015 1.00 82.75 100 PRO A CA 1
ATOM 754 C C . PRO A 1 100 ? -0.210 7.417 -6.716 1.00 82.75 100 PRO A C 1
ATOM 756 O O . PRO A 1 100 ? -0.346 8.479 -7.311 1.00 82.75 100 PRO A O 1
ATOM 759 N N . THR A 1 101 ? 0.715 7.268 -5.763 1.00 80.12 101 THR A N 1
ATOM 760 C CA . THR A 1 101 ? 1.676 8.320 -5.407 1.00 80.12 101 THR A CA 1
ATOM 761 C C . THR A 1 101 ? 2.666 8.541 -6.547 1.00 80.12 101 THR A C 1
ATOM 763 O O . THR A 1 101 ? 3.389 7.621 -6.926 1.00 80.12 101 THR A O 1
ATOM 766 N N . VAL A 1 102 ? 2.710 9.770 -7.060 1.00 76.50 102 VAL A N 1
ATOM 767 C CA . VAL A 1 102 ? 3.581 10.204 -8.160 1.00 76.50 102 VAL A CA 1
ATOM 768 C C . VAL A 1 102 ? 4.625 11.174 -7.594 1.00 76.50 102 VAL A C 1
ATOM 770 O O . VAL A 1 102 ? 4.424 12.386 -7.601 1.00 76.50 102 VAL A O 1
ATOM 773 N N . ASP A 1 103 ? 5.682 10.624 -6.996 1.00 79.38 103 ASP A N 1
ATOM 774 C CA . ASP A 1 103 ? 6.878 11.373 -6.586 1.00 79.38 103 ASP A CA 1
ATOM 775 C C . ASP A 1 103 ? 8.117 10.578 -7.010 1.00 79.38 103 ASP A C 1
ATOM 777 O O . ASP A 1 103 ? 8.463 9.579 -6.375 1.00 79.38 103 ASP A O 1
ATOM 781 N N . ILE A 1 104 ? 8.799 11.001 -8.082 1.00 76.75 104 ILE A N 1
ATOM 782 C CA . ILE A 1 104 ? 10.001 10.296 -8.552 1.00 76.75 104 ILE A CA 1
ATOM 783 C C . ILE A 1 104 ? 11.161 10.305 -7.557 1.00 76.75 104 ILE A C 1
ATOM 785 O O . ILE A 1 104 ? 12.063 9.475 -7.649 1.00 76.75 104 ILE A O 1
ATOM 789 N N . ARG A 1 105 ? 11.213 11.285 -6.654 1.00 82.00 105 ARG A N 1
ATOM 790 C CA . ARG A 1 105 ? 12.340 11.429 -5.725 1.00 82.00 105 ARG A CA 1
ATOM 791 C C . ARG A 1 105 ? 12.158 10.529 -4.520 1.00 82.00 105 ARG A C 1
ATOM 793 O O . ARG A 1 105 ? 13.148 10.131 -3.913 1.00 82.00 105 ARG A O 1
ATOM 800 N N . ASP A 1 106 ? 10.908 10.232 -4.191 1.00 83.62 106 ASP A N 1
ATOM 801 C CA . ASP A 1 106 ? 10.550 9.461 -3.017 1.00 83.62 106 ASP A CA 1
ATOM 802 C C . ASP A 1 106 ? 9.278 8.618 -3.242 1.00 83.62 106 ASP A C 1
ATOM 804 O O . ASP A 1 106 ? 8.249 8.837 -2.589 1.00 83.62 106 ASP A O 1
ATOM 808 N N . PRO A 1 107 ? 9.320 7.654 -4.184 1.00 87.12 107 PRO A N 1
ATOM 809 C CA . PRO A 1 107 ? 8.139 6.900 -4.568 1.00 87.12 107 PRO A CA 1
ATOM 810 C C . PRO A 1 107 ? 7.656 5.980 -3.448 1.00 87.12 107 PRO A C 1
ATOM 812 O O . PRO A 1 107 ? 8.404 5.538 -2.570 1.00 87.12 107 PRO A O 1
ATOM 815 N N . ASP A 1 108 ? 6.372 5.635 -3.495 1.00 89.31 108 ASP A N 1
ATOM 816 C CA . ASP A 1 108 ? 5.805 4.665 -2.568 1.00 89.31 108 ASP A CA 1
ATOM 817 C C . ASP A 1 108 ? 6.207 3.239 -2.961 1.00 89.31 108 ASP A C 1
ATOM 819 O O . ASP A 1 108 ? 5.567 2.582 -3.782 1.00 89.31 108 ASP A O 1
ATOM 823 N N . MET A 1 109 ? 7.291 2.763 -2.355 1.00 90.06 109 MET A N 1
ATOM 824 C CA . MET A 1 109 ? 7.817 1.407 -2.534 1.00 90.06 109 MET A CA 1
ATOM 825 C C . MET A 1 109 ? 7.074 0.347 -1.707 1.00 90.06 109 MET A C 1
ATOM 827 O O . MET A 1 109 ? 7.438 -0.829 -1.754 1.00 90.06 109 MET A O 1
ATOM 831 N N . GLY A 1 110 ? 6.037 0.749 -0.970 1.00 92.25 110 GLY A N 1
ATOM 832 C CA . GLY A 1 110 ? 5.343 -0.093 -0.013 1.00 92.25 110 GLY A CA 1
ATOM 833 C C . GLY A 1 110 ? 6.090 -0.194 1.318 1.00 92.25 110 GLY A C 1
ATOM 834 O O . GLY A 1 110 ? 7.319 -0.233 1.387 1.00 92.25 110 GLY A O 1
ATOM 835 N N . LEU A 1 111 ? 5.323 -0.241 2.401 1.00 94.00 111 LEU A N 1
ATOM 836 C CA . LEU A 1 111 ? 5.808 -0.417 3.764 1.00 94.00 111 LEU A CA 1
ATOM 837 C C . LEU A 1 111 ? 5.678 -1.885 4.166 1.00 94.00 111 LEU A C 1
ATOM 839 O O . LEU A 1 111 ? 4.575 -2.428 4.151 1.00 94.00 111 LEU A O 1
ATOM 843 N N . ALA A 1 112 ? 6.772 -2.524 4.574 1.00 94.56 112 ALA A N 1
ATOM 844 C CA . ALA A 1 112 ? 6.687 -3.863 5.147 1.00 94.56 112 ALA A CA 1
ATOM 845 C C . ALA A 1 112 ? 5.812 -3.838 6.408 1.00 94.56 112 ALA A C 1
ATOM 847 O O . ALA A 1 112 ? 6.059 -3.052 7.326 1.00 94.56 112 ALA A O 1
ATOM 848 N N . GLN A 1 113 ? 4.792 -4.693 6.465 1.00 94.75 113 GLN A N 1
ATOM 849 C CA . GLN A 1 113 ? 3.964 -4.777 7.662 1.00 94.75 113 GLN A CA 1
ATOM 850 C C . GLN A 1 113 ? 4.792 -5.376 8.815 1.00 94.75 113 GLN A C 1
ATOM 852 O O . GLN A 1 113 ? 5.384 -6.446 8.652 1.00 94.75 113 GLN A O 1
ATOM 857 N N . PRO A 1 114 ? 4.835 -4.745 10.004 1.00 90.44 114 PRO A N 1
ATOM 858 C CA . PRO A 1 114 ? 5.534 -5.314 11.152 1.00 90.44 114 PRO A CA 1
ATOM 859 C C . PRO A 1 114 ? 5.087 -6.754 11.447 1.00 90.44 114 PRO A C 1
ATOM 861 O O . PRO A 1 114 ? 3.896 -7.048 11.526 1.00 90.44 114 PRO A O 1
ATOM 864 N N . GLY A 1 115 ? 6.057 -7.665 11.574 1.00 88.75 115 GLY A N 1
ATOM 865 C CA . GLY A 1 115 ? 5.812 -9.102 11.765 1.00 88.75 115 GLY A CA 1
ATOM 866 C C . GLY A 1 115 ? 5.458 -9.892 10.493 1.00 88.75 115 GLY A C 1
ATOM 867 O O . GLY A 1 115 ? 5.290 -11.105 10.577 1.00 88.75 115 GLY A O 1
ATOM 868 N N . ARG A 1 116 ? 5.369 -9.245 9.322 1.00 89.94 116 ARG A N 1
ATOM 869 C CA . ARG A 1 116 ? 5.039 -9.852 8.019 1.00 89.94 116 ARG A CA 1
ATOM 870 C C . ARG A 1 116 ? 6.001 -9.349 6.936 1.00 89.94 116 ARG A C 1
ATOM 872 O O . ARG A 1 116 ? 5.756 -8.341 6.281 1.00 89.94 116 ARG A O 1
ATOM 879 N N . GLN A 1 117 ? 7.113 -10.058 6.739 1.00 86.44 117 GLN A N 1
ATOM 880 C CA . GLN A 1 117 ? 8.113 -9.703 5.715 1.00 86.44 117 GLN A CA 1
ATOM 881 C C . GLN A 1 117 ? 7.643 -9.999 4.281 1.00 86.44 117 GLN A C 1
ATOM 883 O O . GLN A 1 117 ? 8.186 -9.459 3.320 1.00 86.44 117 GLN A O 1
ATOM 888 N N . ASP A 1 118 ? 6.627 -10.845 4.136 1.00 92.19 118 ASP A N 1
ATOM 889 C CA . ASP A 1 118 ? 6.013 -11.230 2.868 1.00 92.19 118 ASP A CA 1
ATOM 890 C C . ASP A 1 118 ? 4.948 -10.234 2.381 1.00 92.19 118 ASP A C 1
ATOM 892 O O . ASP A 1 118 ? 4.306 -10.492 1.367 1.00 92.19 118 ASP A O 1
ATOM 896 N N . LEU A 1 119 ? 4.723 -9.121 3.087 1.00 95.62 119 LEU A N 1
ATOM 897 C CA . LEU A 1 119 ? 3.634 -8.195 2.793 1.00 95.62 119 LEU A CA 1
ATOM 898 C C . LEU A 1 119 ? 4.106 -6.738 2.766 1.00 95.62 119 LEU A C 1
ATOM 900 O O . LEU A 1 119 ? 4.626 -6.222 3.755 1.00 95.62 119 LEU A O 1
ATOM 904 N N . LEU A 1 120 ? 3.841 -6.059 1.649 1.00 95.81 120 LEU A N 1
ATOM 905 C CA . LEU A 1 120 ? 4.029 -4.616 1.499 1.00 95.81 120 LEU A CA 1
ATOM 906 C C . LEU A 1 120 ? 2.679 -3.897 1.496 1.00 95.81 120 LEU A C 1
ATOM 908 O O . LEU A 1 120 ? 1.797 -4.231 0.708 1.00 95.81 120 LEU A O 1
ATOM 912 N N . LEU A 1 121 ? 2.537 -2.890 2.353 1.00 96.44 121 LEU A N 1
ATOM 913 C CA . LEU A 1 121 ? 1.384 -2.003 2.455 1.00 96.44 121 LEU A CA 1
ATOM 914 C C . LEU A 1 121 ? 1.619 -0.747 1.616 1.00 96.44 121 LEU A C 1
ATOM 916 O O . LEU A 1 121 ? 2.567 -0.006 1.861 1.00 96.44 121 LEU A O 1
ATOM 920 N N . PHE A 1 122 ? 0.724 -0.462 0.679 1.00 94.44 122 PHE A N 1
ATOM 921 C CA . PHE A 1 122 ? 0.692 0.804 -0.051 1.00 94.44 122 PHE A CA 1
ATOM 922 C C . PHE A 1 122 ? -0.379 1.680 0.592 1.00 94.44 122 PHE A C 1
ATOM 924 O O . PHE A 1 122 ? -1.562 1.623 0.236 1.00 94.44 122 PHE A O 1
ATOM 931 N N . THR A 1 123 ? 0.039 2.434 1.613 1.00 88.50 123 THR A N 1
ATOM 932 C CA . THR A 1 123 ? -0.856 3.083 2.586 1.00 88.50 123 THR A CA 1
ATOM 933 C C . THR A 1 123 ? -1.882 3.994 1.908 1.00 88.50 123 THR A C 1
ATOM 935 O O . THR A 1 123 ? -3.065 3.890 2.216 1.00 88.50 123 THR A O 1
ATOM 938 N N . ALA A 1 124 ? -1.469 4.799 0.924 1.00 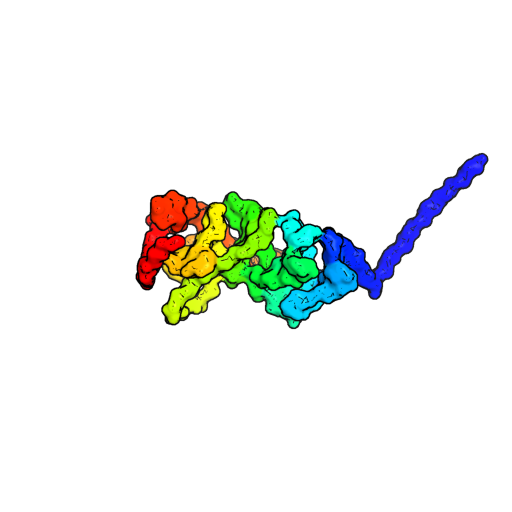82.56 124 ALA A N 1
ATOM 939 C CA . ALA A 1 124 ? -2.340 5.718 0.183 1.00 82.56 124 ALA A CA 1
ATOM 940 C C . ALA A 1 124 ? -3.266 5.036 -0.846 1.00 82.56 124 ALA A C 1
ATOM 942 O O . ALA A 1 124 ? -4.250 5.627 -1.283 1.00 82.56 124 ALA A O 1
ATOM 943 N N . GLY A 1 125 ? -2.955 3.805 -1.265 1.00 80.19 125 GLY A N 1
ATOM 944 C CA . GLY A 1 125 ? -3.680 3.097 -2.325 1.00 80.19 125 GLY A CA 1
ATOM 945 C C . GLY A 1 125 ? -4.778 2.157 -1.831 1.00 80.19 125 GLY A C 1
ATOM 946 O O . GLY A 1 125 ? -5.477 1.569 -2.652 1.00 80.19 125 GLY A O 1
ATOM 947 N N . SER A 1 126 ? -4.914 1.968 -0.514 1.00 90.19 126 SER A N 1
ATOM 948 C CA . SER A 1 126 ? -5.740 0.899 0.074 1.00 90.19 126 SER A CA 1
ATOM 949 C C . SER A 1 126 ? -5.402 -0.502 -0.466 1.00 90.19 126 SER A C 1
ATOM 951 O O . SER A 1 126 ? -6.264 -1.379 -0.567 1.00 90.19 126 SER A O 1
ATOM 953 N N . ARG A 1 127 ? -4.135 -0.708 -0.845 1.00 95.06 127 ARG A N 1
ATOM 954 C CA . ARG A 1 127 ? -3.640 -1.927 -1.491 1.00 95.06 127 ARG A CA 1
ATOM 955 C C . ARG A 1 127 ? -2.466 -2.514 -0.730 1.00 95.06 127 ARG A C 1
ATOM 957 O O . ARG A 1 127 ? -1.670 -1.789 -0.140 1.00 95.06 127 ARG A O 1
ATOM 964 N N . ALA A 1 128 ? -2.332 -3.829 -0.804 1.00 96.00 128 ALA A N 1
ATOM 965 C CA . ALA A 1 128 ? -1.149 -4.531 -0.336 1.00 96.00 128 ALA A CA 1
ATOM 966 C C . ALA A 1 128 ? -0.659 -5.526 -1.389 1.00 96.00 128 ALA A C 1
ATOM 968 O O . ALA A 1 128 ? -1.430 -5.985 -2.232 1.00 96.00 128 ALA A O 1
ATOM 969 N N . LEU A 1 129 ? 0.626 -5.854 -1.337 1.00 95.94 129 LEU A N 1
ATOM 970 C CA . LEU A 1 129 ? 1.253 -6.862 -2.182 1.00 95.94 129 LEU A CA 1
ATOM 971 C C . LEU A 1 129 ? 1.819 -7.970 -1.302 1.00 95.94 129 LEU A C 1
ATOM 973 O O . LEU A 1 129 ? 2.699 -7.713 -0.480 1.00 95.94 129 LEU A O 1
ATOM 977 N N . VAL A 1 130 ? 1.354 -9.197 -1.518 1.00 95.00 130 VAL A N 1
ATOM 978 C CA . VAL A 1 130 ? 1.983 -10.400 -0.971 1.00 95.00 130 VAL A CA 1
ATOM 979 C C . VAL A 1 130 ? 3.187 -10.722 -1.853 1.00 95.00 130 VAL A C 1
ATOM 981 O O . VAL A 1 130 ? 3.042 -11.231 -2.963 1.00 95.00 130 VAL A O 1
ATOM 984 N N . THR A 1 131 ? 4.390 -10.383 -1.402 1.00 91.19 131 THR A N 1
ATOM 985 C CA . THR A 1 131 ? 5.619 -10.438 -2.209 1.00 91.19 131 THR A CA 1
ATOM 986 C C . THR A 1 131 ? 6.094 -11.856 -2.503 1.00 91.19 131 THR A C 1
ATOM 988 O O . THR A 1 131 ? 6.914 -12.027 -3.397 1.00 91.19 131 THR A O 1
ATOM 991 N N . SER A 1 132 ? 5.584 -12.862 -1.788 1.00 88.44 132 SER A N 1
ATOM 992 C CA . SER A 1 132 ? 5.893 -14.283 -1.992 1.00 88.44 132 SER A CA 1
ATOM 993 C C . SER A 1 132 ? 5.035 -14.953 -3.068 1.00 88.44 132 SER A C 1
ATOM 995 O O . SER A 1 132 ? 5.456 -15.950 -3.649 1.00 88.44 132 SER A O 1
ATOM 997 N N . THR A 1 133 ? 3.856 -14.403 -3.370 1.00 90.38 133 THR A N 1
ATOM 998 C CA . THR A 1 133 ? 2.927 -14.951 -4.376 1.00 90.38 133 THR A CA 1
ATOM 999 C C . THR A 1 133 ? 2.626 -13.976 -5.506 1.00 90.38 133 THR A C 1
ATOM 1001 O O . THR A 1 133 ? 2.092 -14.378 -6.534 1.00 90.38 133 THR A O 1
ATOM 1004 N N . GLY A 1 134 ? 2.932 -12.691 -5.317 1.00 89.75 134 GLY A N 1
ATOM 1005 C CA . GLY A 1 134 ? 2.539 -11.626 -6.229 1.00 89.75 134 GLY A CA 1
ATOM 1006 C C . GLY A 1 134 ? 1.072 -11.213 -6.123 1.00 89.75 134 GLY A C 1
ATOM 1007 O O . GLY A 1 134 ? 0.596 -10.419 -6.936 1.00 89.75 134 GLY A O 1
ATOM 1008 N N . GLN A 1 135 ? 0.336 -11.737 -5.140 1.00 93.25 135 GLN A N 1
ATOM 1009 C CA . GLN A 1 135 ? -1.071 -11.409 -4.954 1.00 93.25 135 GLN A CA 1
ATOM 1010 C C . GLN A 1 135 ? -1.229 -9.939 -4.550 1.00 93.25 135 GLN A C 1
ATOM 1012 O O . GLN A 1 135 ? -0.686 -9.496 -3.537 1.00 93.25 135 GLN A O 1
ATOM 1017 N N . VAL A 1 136 ? -2.025 -9.199 -5.322 1.00 94.44 136 VAL A N 1
ATOM 1018 C CA . VAL A 1 136 ? -2.462 -7.847 -4.962 1.00 94.44 136 VAL A CA 1
ATOM 1019 C C . VAL A 1 136 ? -3.760 -7.947 -4.177 1.00 94.44 136 VAL A C 1
ATOM 1021 O O . VAL A 1 136 ? -4.736 -8.515 -4.662 1.00 94.44 136 VAL A O 1
ATOM 1024 N N . LEU A 1 137 ? -3.766 -7.372 -2.982 1.00 95.62 137 LEU A N 1
ATOM 1025 C CA . LEU A 1 137 ? -4.930 -7.259 -2.113 1.00 95.62 137 LEU A CA 1
ATOM 1026 C C . LEU A 1 137 ? -5.483 -5.839 -2.209 1.00 95.62 137 LEU A C 1
ATOM 1028 O O . LEU A 1 137 ? -4.715 -4.875 -2.215 1.00 95.62 137 LEU A O 1
ATOM 1032 N N . TRP A 1 138 ? -6.805 -5.710 -2.255 1.00 94.62 138 TRP A N 1
ATOM 1033 C CA . TRP A 1 138 ? -7.497 -4.424 -2.252 1.00 94.62 138 TRP A CA 1
ATOM 1034 C C . TRP A 1 138 ? -8.640 -4.450 -1.239 1.00 94.62 138 TRP A C 1
ATOM 1036 O O . TRP A 1 138 ? -9.373 -5.440 -1.135 1.00 94.62 138 TRP A O 1
ATOM 1046 N N . PHE A 1 139 ? -8.763 -3.357 -0.487 1.00 94.75 139 PHE A N 1
ATOM 1047 C CA . PHE A 1 139 ? -9.745 -3.191 0.573 1.00 94.75 139 PHE A CA 1
ATOM 1048 C C . PHE A 1 139 ? -10.521 -1.891 0.368 1.00 94.75 139 PHE A C 1
ATOM 1050 O O . PHE A 1 139 ? -9.939 -0.807 0.362 1.00 94.75 139 PHE A O 1
ATOM 1057 N N . GLU A 1 140 ? -11.839 -2.000 0.206 1.00 91.94 140 GLU A N 1
ATOM 1058 C CA . GLU A 1 140 ? -12.728 -0.838 0.137 1.00 91.94 140 GLU A CA 1
ATOM 1059 C C . GLU A 1 140 ? -12.992 -0.294 1.545 1.00 91.94 140 GLU A C 1
ATOM 1061 O O . GLU A 1 140 ? -13.175 -1.061 2.488 1.00 91.94 140 GLU A O 1
ATOM 1066 N N . HIS A 1 141 ? -13.042 1.022 1.696 1.00 89.38 141 HIS A N 1
ATOM 1067 C CA . HIS A 1 141 ? -13.303 1.690 2.968 1.00 89.38 141 HIS A CA 1
ATOM 1068 C C . HIS A 1 141 ? -14.617 2.465 2.955 1.00 89.38 141 HIS A C 1
ATOM 1070 O O . HIS A 1 141 ? -15.218 2.626 4.015 1.00 89.38 141 HIS A O 1
ATOM 1076 N N . ALA A 1 142 ? -15.048 2.967 1.799 1.00 88.94 142 ALA A N 1
ATOM 1077 C CA . ALA A 1 142 ? -16.170 3.882 1.716 1.00 88.94 142 ALA A CA 1
ATOM 1078 C C . ALA A 1 142 ? -17.486 3.149 1.984 1.00 88.94 142 ALA A C 1
ATOM 1080 O O . ALA A 1 142 ? -17.787 2.115 1.378 1.00 88.94 142 ALA A O 1
ATOM 1081 N N . LEU A 1 143 ? -18.299 3.706 2.879 1.00 87.75 143 LEU A N 1
ATOM 1082 C CA . LEU A 1 143 ? -19.697 3.323 2.990 1.00 87.75 143 LEU A CA 1
ATOM 1083 C C . LEU A 1 143 ? -20.521 4.025 1.901 1.00 87.75 143 LEU A C 1
ATOM 1085 O O . LEU A 1 143 ? -20.162 5.110 1.433 1.00 87.75 143 LEU A O 1
ATOM 1089 N N . PRO A 1 144 ? -21.655 3.440 1.478 1.00 84.75 144 PRO A N 1
ATOM 1090 C CA . PRO A 1 144 ? -22.521 4.076 0.496 1.00 84.75 144 PRO A CA 1
ATOM 1091 C C . PRO A 1 144 ? -22.913 5.496 0.921 1.00 84.75 144 PRO A C 1
ATOM 1093 O O . PRO A 1 144 ? -23.494 5.685 1.988 1.00 84.75 144 PRO A O 1
ATOM 1096 N N . LYS A 1 145 ? -22.648 6.479 0.047 1.00 83.62 145 LYS A N 1
ATOM 1097 C CA . LYS A 1 145 ? -22.939 7.914 0.255 1.00 83.62 145 LYS A CA 1
ATOM 1098 C C . LYS A 1 145 ? -22.170 8.568 1.409 1.00 83.62 145 LYS A C 1
ATOM 1100 O O . LYS A 1 145 ? -22.536 9.659 1.842 1.00 83.62 145 LYS A O 1
ATOM 1105 N N . GLU A 1 146 ? -21.124 7.928 1.907 1.00 85.56 146 GLU A N 1
ATOM 1106 C CA . GLU A 1 146 ? -20.253 8.532 2.901 1.00 85.56 146 GLU A CA 1
ATOM 1107 C C . GLU A 1 146 ? -19.293 9.526 2.246 1.00 85.56 146 GLU A C 1
ATOM 1109 O O . GLU A 1 146 ? -18.700 9.252 1.203 1.00 85.56 146 GLU A O 1
ATOM 1114 N N . TYR A 1 147 ? -19.130 10.682 2.883 1.00 81.81 147 TYR A N 1
ATOM 1115 C CA . TYR A 1 147 ? -18.095 11.641 2.532 1.00 81.81 147 TYR A CA 1
ATOM 1116 C C . TYR A 1 147 ? -16.919 11.489 3.495 1.00 81.81 147 TYR A C 1
ATOM 1118 O O . TYR A 1 147 ? -17.072 11.696 4.700 1.00 81.81 147 TYR A O 1
ATOM 1126 N N . VAL A 1 148 ? -15.744 11.158 2.960 1.00 80.75 148 VAL A N 1
ATOM 1127 C CA . VAL A 1 148 ? -14.504 11.045 3.735 1.00 80.75 148 VAL A CA 1
ATOM 1128 C C . VAL A 1 148 ? -13.643 12.274 3.453 1.00 80.75 148 VAL A C 1
ATOM 1130 O O . VAL A 1 148 ? -13.320 12.569 2.305 1.00 80.75 148 VAL A O 1
ATOM 1133 N N . HIS A 1 149 ? -13.298 13.018 4.505 1.00 75.50 149 HIS A N 1
ATOM 1134 C CA . HIS A 1 149 ? -12.554 14.274 4.378 1.00 75.50 149 HIS A CA 1
ATOM 1135 C C . HIS A 1 149 ? -11.060 14.069 4.078 1.00 75.50 149 HIS A C 1
ATOM 1137 O O . HIS A 1 149 ? -10.430 14.930 3.465 1.00 75.50 149 HIS A O 1
ATOM 1143 N N . SER A 1 150 ? -10.491 12.942 4.507 1.00 81.94 150 SER A N 1
ATOM 1144 C CA . SER A 1 150 ? -9.078 12.608 4.346 1.00 81.94 150 SER A CA 1
ATOM 1145 C C . SER A 1 150 ? -8.888 11.304 3.575 1.00 81.94 150 SER A C 1
ATOM 1147 O O . SER A 1 150 ? -9.782 10.464 3.495 1.00 81.94 150 SER A O 1
ATOM 1149 N N . ILE A 1 151 ? -7.703 11.130 2.987 1.00 84.94 151 ILE A N 1
ATOM 1150 C CA . ILE A 1 151 ? -7.352 9.881 2.309 1.00 84.94 151 ILE A CA 1
ATOM 1151 C C . ILE A 1 151 ? -7.132 8.807 3.388 1.00 84.94 151 ILE A C 1
ATOM 1153 O O . ILE A 1 151 ? -6.255 8.994 4.240 1.00 84.94 151 ILE A O 1
ATOM 1157 N N . PRO A 1 152 ? -7.892 7.696 3.376 1.00 91.62 152 PRO A N 1
ATOM 1158 C CA . PRO A 1 152 ? -7.696 6.604 4.321 1.00 91.62 152 PRO A CA 1
ATOM 1159 C C . PRO A 1 152 ? -6.327 5.955 4.111 1.00 91.62 152 PRO A C 1
ATOM 1161 O O . PRO A 1 152 ? -5.830 5.866 2.988 1.00 91.62 152 PRO A O 1
ATOM 1164 N N . LEU A 1 153 ? -5.734 5.455 5.192 1.00 95.38 153 LEU A N 1
ATOM 1165 C CA . LEU A 1 153 ? -4.453 4.755 5.132 1.00 95.38 153 LEU A CA 1
ATOM 1166 C C . LEU A 1 153 ? -4.658 3.268 5.395 1.00 95.38 153 LEU A C 1
ATOM 1168 O O . LEU A 1 153 ? -5.106 2.911 6.481 1.00 95.38 153 LEU A O 1
ATOM 1172 N N . LEU A 1 154 ? -4.289 2.383 4.466 1.00 96.62 154 LEU A N 1
ATOM 1173 C CA . LEU A 1 154 ? -4.189 0.958 4.798 1.00 96.62 154 LEU A CA 1
ATOM 1174 C C . LEU A 1 154 ? -3.028 0.764 5.770 1.00 96.62 154 LEU A C 1
ATOM 1176 O O . LEU A 1 154 ? -1.869 0.939 5.401 1.00 96.62 154 LEU A O 1
ATOM 1180 N N . VAL A 1 155 ? -3.347 0.413 7.011 1.00 97.31 155 VAL A N 1
ATOM 1181 C CA . VAL A 1 155 ? -2.363 0.305 8.091 1.00 97.31 155 VAL A CA 1
ATOM 1182 C C . VAL A 1 155 ? -2.058 -1.132 8.469 1.00 97.31 155 VAL A C 1
ATOM 1184 O O . VAL A 1 155 ? -0.986 -1.368 9.000 1.00 97.31 155 VAL A O 1
ATOM 1187 N N . SER A 1 156 ? -2.939 -2.099 8.214 1.00 97.62 156 SER A N 1
ATOM 1188 C CA . SER A 1 156 ? -2.664 -3.508 8.518 1.00 97.62 156 SER A CA 1
ATOM 1189 C C . SER A 1 156 ? -3.539 -4.445 7.688 1.00 97.62 156 SER A C 1
ATOM 1191 O O . SER A 1 156 ? -4.644 -4.078 7.295 1.00 97.62 156 SER A O 1
ATOM 1193 N N . VAL A 1 157 ? -3.070 -5.666 7.464 1.00 97.75 157 VAL A N 1
ATOM 1194 C CA . VAL A 1 157 ? -3.781 -6.769 6.811 1.00 97.75 157 VAL A CA 1
ATOM 1195 C C . VAL A 1 157 ? -3.706 -8.009 7.700 1.00 97.75 157 VAL A C 1
ATOM 1197 O O . VAL A 1 157 ? -2.675 -8.272 8.331 1.00 97.75 157 VAL A O 1
ATOM 1200 N N . SER A 1 158 ? -4.802 -8.764 7.766 1.00 96.56 158 SER A N 1
ATOM 1201 C CA . SER A 1 158 ? -4.899 -9.982 8.568 1.00 96.56 158 SER A CA 1
ATOM 1202 C C . SER A 1 158 ? -3.927 -11.076 8.102 1.00 96.56 158 SER A C 1
ATOM 1204 O O . SER A 1 158 ? -3.508 -11.100 6.941 1.00 96.56 158 SER A O 1
ATOM 1206 N N . PRO A 1 159 ? -3.566 -12.028 8.983 1.00 94.94 159 PRO A N 1
ATOM 1207 C CA . PRO A 1 159 ? -2.695 -13.152 8.634 1.00 94.94 159 PRO A CA 1
ATOM 1208 C C . PRO A 1 159 ? -3.166 -13.986 7.435 1.00 94.94 159 PRO A C 1
ATOM 1210 O O . PRO A 1 159 ? -2.339 -14.467 6.670 1.00 94.94 159 PRO A O 1
ATOM 1213 N N . ASP A 1 160 ? -4.478 -14.120 7.240 1.00 94.25 160 ASP A N 1
ATOM 1214 C CA . ASP A 1 160 ? -5.075 -14.855 6.118 1.00 94.25 160 ASP A CA 1
ATOM 1215 C C . ASP A 1 160 ? -5.243 -14.020 4.835 1.00 94.25 160 ASP A C 1
ATOM 1217 O O . ASP A 1 160 ? -5.823 -14.500 3.861 1.00 94.25 160 ASP A O 1
ATOM 1221 N N . ASN A 1 161 ? -4.752 -12.775 4.832 1.00 96.19 161 ASN A N 1
ATOM 1222 C CA . ASN A 1 161 ? -4.808 -11.824 3.722 1.00 96.19 161 ASN A CA 1
ATOM 1223 C C . ASN A 1 161 ? -6.228 -11.407 3.285 1.00 96.19 161 ASN A C 1
ATOM 1225 O O . ASN A 1 161 ? -6.387 -10.792 2.230 1.00 96.19 161 ASN A O 1
ATOM 1229 N N . ARG A 1 162 ? -7.271 -11.714 4.069 1.00 95.31 162 ARG A N 1
ATOM 1230 C CA . ARG A 1 162 ? -8.669 -11.431 3.692 1.00 95.31 162 ARG A CA 1
ATOM 1231 C C 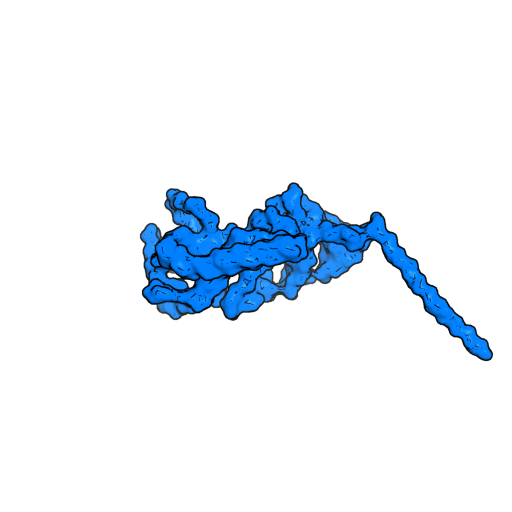. ARG A 1 162 ? -9.222 -10.133 4.255 1.00 95.31 162 ARG A C 1
ATOM 1233 O O . ARG A 1 162 ? -10.180 -9.608 3.689 1.00 95.31 162 ARG A O 1
ATOM 1240 N N . HIS A 1 163 ? -8.640 -9.614 5.332 1.00 97.06 163 HIS A N 1
ATOM 1241 C CA . HIS A 1 163 ? -9.131 -8.431 6.026 1.00 97.06 163 HIS A CA 1
ATOM 1242 C C . HIS A 1 163 ? -8.080 -7.322 6.019 1.00 97.06 163 HIS A C 1
ATOM 1244 O O . HIS A 1 163 ? -6.896 -7.573 6.227 1.00 97.06 163 HIS A O 1
ATOM 1250 N N . GLY A 1 164 ? -8.525 -6.088 5.809 1.00 97.25 164 GLY A N 1
ATOM 1251 C CA . GLY A 1 164 ? -7.712 -4.881 5.879 1.00 97.25 164 GLY A CA 1
ATOM 1252 C C . GLY A 1 164 ? -8.210 -3.957 6.983 1.00 97.25 164 GLY A C 1
ATOM 1253 O O . GLY A 1 164 ? -9.412 -3.870 7.236 1.00 97.25 164 GLY A O 1
ATOM 1254 N N . ALA A 1 165 ? -7.282 -3.263 7.630 1.00 97.81 165 ALA A N 1
ATOM 1255 C CA . ALA A 1 165 ? -7.536 -2.197 8.584 1.00 97.81 165 ALA A CA 1
ATOM 1256 C C . ALA A 1 165 ? -7.119 -0.869 7.947 1.00 97.81 165 ALA A C 1
ATOM 1258 O O . ALA A 1 165 ? -5.942 -0.664 7.640 1.00 97.81 165 ALA A O 1
ATOM 1259 N N . LEU A 1 166 ? -8.086 0.020 7.744 1.00 97.44 166 LEU A N 1
ATOM 1260 C CA . LEU A 1 166 ? -7.897 1.339 7.158 1.00 97.44 166 LEU A CA 1
ATOM 1261 C C . LEU A 1 166 ? -8.051 2.405 8.241 1.00 97.44 166 LEU A C 1
ATOM 1263 O O . LEU A 1 166 ? -9.088 2.491 8.889 1.00 97.44 166 LEU A O 1
ATOM 1267 N N . LEU A 1 167 ? -7.024 3.217 8.454 1.00 97.50 167 LEU A N 1
ATOM 1268 C CA . LEU A 1 167 ? -7.059 4.347 9.372 1.00 97.50 167 LEU A CA 1
ATOM 1269 C C . LEU A 1 167 ? -7.761 5.531 8.700 1.00 97.50 167 LEU A C 1
ATOM 1271 O O . LEU A 1 167 ? -7.283 6.041 7.685 1.00 97.50 167 LEU A O 1
ATOM 1275 N N . LEU A 1 168 ? -8.873 5.960 9.292 1.00 95.62 168 LEU A N 1
ATOM 1276 C CA . LEU A 1 168 ? -9.622 7.168 8.946 1.00 95.62 168 LEU A CA 1
ATOM 1277 C C . LEU A 1 168 ? -9.463 8.200 10.075 1.00 95.62 168 LEU A C 1
ATOM 1279 O O . LEU A 1 168 ? -8.953 7.880 11.146 1.00 95.62 168 LEU A O 1
ATOM 1283 N N . ASP A 1 169 ? -9.948 9.429 9.879 1.00 92.38 169 ASP A N 1
ATOM 1284 C CA . ASP A 1 169 ? -9.776 10.537 10.840 1.00 92.38 169 ASP A CA 1
ATOM 1285 C C . ASP A 1 169 ? -10.303 10.264 12.259 1.00 92.38 169 ASP A C 1
ATOM 1287 O O . ASP A 1 169 ? -9.847 10.899 13.211 1.00 92.38 169 ASP A O 1
ATOM 1291 N N . ASN A 1 170 ? -11.284 9.369 12.415 1.00 94.00 170 ASN A N 1
ATOM 1292 C CA . ASN A 1 170 ? -11.959 9.145 13.696 1.00 94.00 170 ASN A CA 1
ATOM 1293 C C . ASN A 1 170 ? -12.162 7.667 14.062 1.00 94.00 170 ASN A C 1
ATOM 1295 O O . ASN A 1 170 ? -12.817 7.369 15.058 1.00 94.00 170 ASN A O 1
ATOM 1299 N N . GLU A 1 171 ? -11.629 6.745 13.263 1.00 96.50 171 GLU A N 1
ATOM 1300 C CA . GLU A 1 171 ? -11.743 5.308 13.499 1.00 96.50 171 GLU A CA 1
ATOM 1301 C C . GLU A 1 171 ? -10.701 4.522 12.697 1.00 96.50 171 GLU A C 1
ATOM 1303 O O . GLU A 1 171 ? -10.053 5.049 11.792 1.00 96.50 171 GLU A O 1
ATOM 1308 N N . ILE A 1 172 ? -10.573 3.232 13.008 1.00 97.75 172 ILE A N 1
ATOM 1309 C CA . ILE A 1 172 ? -9.957 2.260 12.102 1.00 97.75 172 ILE A CA 1
ATOM 1310 C C . ILE A 1 172 ? -11.080 1.416 11.517 1.00 97.75 172 ILE A C 1
ATOM 1312 O O . ILE A 1 172 ? -11.745 0.677 12.240 1.00 97.75 172 ILE A O 1
ATOM 1316 N N . ARG A 1 173 ? -11.292 1.508 10.211 1.00 96.38 173 ARG A N 1
ATOM 1317 C CA . ARG A 1 173 ? -12.305 0.737 9.505 1.00 96.38 173 ARG A CA 1
ATOM 1318 C C . ARG A 1 173 ? -11.760 -0.610 9.074 1.00 96.38 173 ARG A C 1
ATOM 1320 O O . ARG A 1 173 ? -10.684 -0.694 8.488 1.00 96.38 173 ARG A O 1
ATOM 1327 N N . LEU A 1 174 ? -12.520 -1.661 9.345 1.00 96.88 174 LEU A N 1
ATOM 1328 C CA . LEU A 1 174 ? -12.190 -3.016 8.939 1.00 96.88 174 LEU A CA 1
ATOM 1329 C C . LEU A 1 174 ? -12.977 -3.379 7.690 1.00 96.88 174 LEU A C 1
ATOM 1331 O O . LEU A 1 174 ? -14.188 -3.164 7.618 1.00 96.88 174 LEU A O 1
ATOM 1335 N N . SER A 1 175 ? -12.274 -3.944 6.720 1.00 95.50 175 SER A N 1
ATOM 1336 C CA . SER A 1 175 ? -12.811 -4.300 5.413 1.00 95.50 175 SER A CA 1
ATOM 1337 C C . SER A 1 175 ? -12.407 -5.707 5.026 1.00 95.50 175 SER A C 1
ATOM 1339 O O . SER A 1 175 ? -11.304 -6.142 5.349 1.00 95.50 175 SER A O 1
ATOM 1341 N N . VAL A 1 176 ? -13.301 -6.424 4.354 1.00 94.94 176 VAL A N 1
ATOM 1342 C CA . VAL A 1 176 ? -12.999 -7.714 3.734 1.00 94.94 176 VAL A CA 1
ATOM 1343 C C . VAL A 1 176 ? -12.737 -7.480 2.253 1.00 94.94 176 VAL A C 1
ATOM 1345 O O . VAL A 1 176 ? -13.502 -6.774 1.591 1.00 94.94 176 VAL A O 1
ATOM 1348 N N . SER A 1 177 ? -11.677 -8.089 1.724 1.00 90.31 177 SER A N 1
ATOM 1349 C CA . SER A 1 177 ? -11.367 -8.011 0.295 1.00 90.31 177 SER A CA 1
ATOM 1350 C C . SER A 1 177 ? -12.579 -8.452 -0.538 1.00 90.31 177 SER A C 1
ATOM 1352 O O . SER A 1 177 ? -13.273 -9.404 -0.179 1.00 90.31 177 SER A O 1
ATOM 1354 N N . ASP A 1 178 ? -12.895 -7.690 -1.585 1.00 85.62 178 ASP A N 1
ATOM 1355 C CA . ASP A 1 178 ? -14.068 -7.847 -2.465 1.00 85.62 178 ASP A CA 1
ATOM 1356 C C . ASP A 1 178 ? -15.463 -7.709 -1.813 1.00 85.62 178 ASP A C 1
ATOM 1358 O O . ASP A 1 178 ? -16.471 -7.675 -2.523 1.00 85.62 178 ASP A O 1
ATOM 1362 N N . LYS A 1 179 ? -15.569 -7.605 -0.480 1.00 89.94 179 LYS A N 1
ATOM 1363 C CA . LYS A 1 179 ? -16.857 -7.454 0.233 1.00 89.94 179 LYS A CA 1
ATOM 1364 C C . LYS A 1 179 ? -17.042 -6.082 0.881 1.00 89.94 179 LYS A C 1
ATOM 1366 O O . LYS A 1 179 ? -18.180 -5.703 1.153 1.00 89.94 179 LYS A O 1
ATOM 1371 N N . GLY A 1 180 ? -15.956 -5.344 1.091 1.00 92.50 180 GLY A N 1
ATOM 1372 C CA . GLY A 1 180 ? -15.972 -3.994 1.639 1.00 92.50 180 GLY A CA 1
ATOM 1373 C C . GLY A 1 180 ? -16.049 -3.934 3.169 1.00 92.50 180 GLY A C 1
ATOM 1374 O O . GLY A 1 180 ? -15.771 -4.929 3.851 1.00 92.50 180 GLY A O 1
ATOM 1375 N N . PRO A 1 181 ? -16.360 -2.749 3.722 1.00 94.56 181 PRO A N 1
ATOM 1376 C CA . PRO A 1 181 ? -16.279 -2.483 5.155 1.00 94.56 181 PRO A CA 1
ATOM 1377 C C . PRO A 1 181 ? -17.356 -3.229 5.960 1.00 94.56 181 PRO A C 1
ATOM 1379 O O . PRO A 1 181 ? -18.509 -3.303 5.542 1.00 94.56 181 PRO A O 1
ATOM 1382 N N . TYR A 1 182 ? -16.989 -3.758 7.134 1.00 93.31 182 TYR A N 1
ATOM 1383 C CA . TYR A 1 182 ? -17.889 -4.550 7.996 1.00 93.31 182 TYR A CA 1
ATOM 1384 C C . TYR A 1 182 ? -17.908 -4.119 9.471 1.00 93.31 182 TYR A C 1
ATOM 1386 O O . TYR A 1 182 ? -18.906 -4.320 10.163 1.00 93.31 182 TYR A O 1
ATOM 1394 N N . ALA A 1 183 ? -16.830 -3.517 9.970 1.00 95.38 183 ALA A N 1
ATOM 1395 C CA . ALA A 1 183 ? -16.723 -3.064 11.354 1.00 95.38 183 ALA A CA 1
ATOM 1396 C C . ALA A 1 183 ? -15.837 -1.819 11.444 1.00 95.38 183 ALA A C 1
ATOM 1398 O O . ALA A 1 183 ? -15.054 -1.538 10.534 1.00 95.38 183 ALA A O 1
ATOM 1399 N N . SER A 1 184 ? -15.917 -1.097 12.556 1.00 96.19 184 SER A N 1
ATOM 1400 C CA . SER A 1 184 ? -14.951 -0.060 12.897 1.00 96.19 184 SER A CA 1
ATOM 1401 C C . SER A 1 184 ? -14.465 -0.177 14.334 1.00 96.19 184 SER A C 1
ATOM 1403 O O . SER A 1 184 ? -15.182 -0.590 15.240 1.00 96.19 184 SER A O 1
ATOM 1405 N N . VAL A 1 185 ? -13.199 0.156 14.546 1.00 97.81 185 VAL A N 1
ATOM 1406 C CA . VAL A 1 185 ? -12.597 0.304 15.867 1.00 97.81 185 VAL A CA 1
ATOM 1407 C C . VAL A 1 185 ? -12.664 1.790 16.222 1.00 97.81 185 VAL A C 1
ATOM 1409 O O . VAL A 1 185 ? -12.151 2.596 15.438 1.00 97.81 185 VAL A O 1
ATOM 1412 N N . PRO A 1 186 ? -13.245 2.183 17.374 1.00 97.00 186 PRO A N 1
ATOM 1413 C CA . PRO A 1 186 ? -13.509 3.582 17.727 1.00 97.00 186 PRO A CA 1
ATOM 1414 C C . PRO A 1 186 ? -12.239 4.322 18.185 1.00 97.00 186 PRO A C 1
ATOM 1416 O O . PRO A 1 186 ? -12.140 4.838 19.297 1.00 97.00 186 PRO A O 1
ATOM 1419 N N . PHE A 1 187 ? -11.227 4.356 17.322 1.00 97.69 187 PHE A N 1
ATOM 1420 C CA . PHE A 1 187 ? -9.967 5.048 17.539 1.00 97.69 187 PHE A CA 1
ATOM 1421 C C . PHE A 1 187 ? -10.113 6.518 17.140 1.00 97.69 187 PHE A C 1
ATOM 1423 O O . PHE A 1 187 ? -9.735 6.929 16.044 1.00 97.69 187 PHE A O 1
ATOM 1430 N N . THR A 1 188 ? -10.736 7.287 18.032 1.00 96.69 188 THR A N 1
ATOM 1431 C CA . THR A 1 188 ? -11.172 8.664 17.762 1.00 96.69 188 THR A CA 1
ATOM 1432 C C . THR A 1 188 ? -10.021 9.610 17.424 1.00 96.69 188 THR A C 1
ATOM 1434 O O . THR A 1 188 ? -8.870 9.380 17.796 1.00 96.69 188 THR A O 1
ATOM 1437 N N . LYS A 1 189 ? -10.338 10.746 16.797 1.00 95.38 189 LYS A N 1
ATOM 1438 C CA . LYS A 1 189 ? -9.369 11.789 16.441 1.00 95.38 189 LYS A CA 1
ATOM 1439 C C . LYS A 1 189 ? -8.522 12.244 17.633 1.00 95.38 189 LYS A C 1
ATOM 1441 O O . LYS A 1 189 ? -7.317 12.424 17.489 1.00 95.38 189 LYS A O 1
ATOM 1446 N N . ALA A 1 190 ? -9.127 12.393 18.813 1.00 96.88 190 ALA A N 1
ATOM 1447 C CA . ALA A 1 190 ? -8.409 12.769 20.032 1.00 96.88 190 ALA A CA 1
ATOM 1448 C C . ALA A 1 190 ? -7.400 11.686 20.458 1.00 96.88 190 ALA A C 1
ATOM 1450 O O . ALA A 1 190 ? -6.258 11.993 20.801 1.00 96.88 190 ALA A O 1
ATOM 1451 N N . MET A 1 191 ? -7.787 10.408 20.370 1.00 98.00 191 MET A N 1
ATOM 1452 C CA . MET A 1 191 ? -6.876 9.290 20.633 1.00 98.00 191 MET A CA 1
ATOM 1453 C C . MET A 1 191 ? -5.738 9.244 19.609 1.00 98.00 191 MET A C 1
ATOM 1455 O O . MET A 1 191 ? -4.581 9.081 19.989 1.00 98.00 191 MET A O 1
ATOM 1459 N N . GLN A 1 192 ? -6.052 9.444 18.326 1.00 97.44 192 GLN A N 1
ATOM 1460 C CA . GLN A 1 192 ? -5.074 9.482 17.240 1.00 97.44 192 GLN A CA 1
ATOM 1461 C C . GLN A 1 192 ? -4.062 10.617 17.397 1.00 97.44 192 GLN A C 1
ATOM 1463 O O . GLN A 1 192 ? -2.868 10.398 17.218 1.00 97.44 192 GLN A O 1
ATOM 1468 N N . GLN A 1 193 ? -4.508 11.822 17.757 1.00 96.12 193 GLN A N 1
ATOM 1469 C CA . GLN A 1 193 ? -3.620 12.965 17.989 1.00 96.12 193 GLN A CA 1
ATOM 1470 C C . GLN A 1 193 ? -2.587 12.662 19.076 1.00 96.12 193 GLN A C 1
ATOM 1472 O O . GLN A 1 193 ? -1.396 12.905 18.882 1.00 96.12 193 GLN A O 1
ATOM 1477 N N . ASN A 1 194 ? -3.033 12.071 20.185 1.00 96.69 194 ASN A N 1
ATOM 1478 C CA . ASN A 1 194 ? -2.144 11.675 21.273 1.00 96.69 194 ASN A CA 1
ATOM 1479 C C . ASN A 1 194 ? -1.190 10.552 20.840 1.00 96.69 194 ASN A C 1
ATOM 1481 O O . ASN A 1 194 ? 0.012 10.633 21.084 1.00 96.69 194 ASN A O 1
ATOM 1485 N N . ALA A 1 195 ? -1.708 9.532 20.153 1.00 97.50 195 ALA A N 1
ATOM 1486 C CA . ALA A 1 195 ? -0.934 8.386 19.681 1.00 97.50 195 ALA A CA 1
ATOM 1487 C C . ALA A 1 195 ? 0.153 8.761 18.661 1.00 97.50 195 ALA A C 1
ATOM 1489 O O . ALA A 1 195 ? 1.273 8.254 18.719 1.00 97.50 195 ALA A O 1
ATOM 1490 N N . PHE A 1 196 ? -0.168 9.651 17.721 1.00 97.81 196 PHE A N 1
ATOM 1491 C CA . PHE A 1 196 ? 0.683 9.950 16.570 1.00 97.81 196 PHE A CA 1
ATOM 1492 C C . PHE A 1 196 ? 1.572 11.178 16.749 1.00 97.81 196 PHE A C 1
ATOM 1494 O O . PHE A 1 196 ? 2.369 11.476 15.859 1.00 97.81 196 PHE A O 1
ATOM 1501 N N . LYS A 1 197 ? 1.512 11.858 17.899 1.00 96.69 197 LYS A N 1
ATOM 1502 C CA . LYS A 1 197 ? 2.376 13.008 18.186 1.00 96.69 197 LYS A CA 1
ATOM 1503 C C . LYS A 1 197 ? 3.861 12.687 17.982 1.00 96.69 197 LYS A C 1
ATOM 1505 O O . LYS A 1 197 ? 4.553 13.413 17.277 1.00 96.69 197 LYS A O 1
ATOM 1510 N N . ALA A 1 198 ? 4.333 11.570 18.535 1.00 96.81 198 ALA A N 1
ATOM 1511 C CA . ALA A 1 198 ? 5.728 11.156 18.379 1.00 96.81 198 ALA A CA 1
ATOM 1512 C C . ALA A 1 198 ? 6.088 10.848 16.914 1.00 96.81 198 ALA A C 1
ATOM 1514 O O . ALA A 1 198 ? 7.166 11.213 16.457 1.00 96.81 198 ALA A O 1
ATOM 1515 N N . ALA A 1 199 ? 5.172 10.232 16.157 1.00 97.00 199 ALA A N 1
ATOM 1516 C CA . ALA A 1 199 ? 5.368 9.967 14.733 1.00 97.00 199 ALA A CA 1
ATOM 1517 C C . ALA A 1 199 ? 5.461 11.267 13.915 1.00 97.00 199 ALA A C 1
ATOM 1519 O O . ALA A 1 199 ? 6.253 11.346 12.975 1.00 97.00 199 ALA A O 1
ATOM 1520 N N . TRP A 1 200 ? 4.693 12.298 14.281 1.00 96.56 200 TRP A N 1
ATOM 1521 C CA . TRP A 1 200 ? 4.781 13.615 13.654 1.00 96.56 200 TRP A CA 1
ATOM 1522 C C . TRP A 1 200 ? 6.150 14.248 13.903 1.00 96.56 200 TRP A C 1
ATOM 1524 O O . TRP A 1 200 ? 6.855 14.572 12.945 1.00 96.56 200 TRP A O 1
ATOM 1534 N N . ASP A 1 201 ? 6.549 14.339 15.173 1.00 97.38 201 ASP A N 1
ATOM 1535 C CA . ASP A 1 201 ? 7.818 14.943 15.589 1.00 97.38 201 ASP A CA 1
ATOM 1536 C C . ASP A 1 201 ? 9.012 14.204 14.937 1.00 97.38 201 ASP A C 1
ATOM 1538 O O . ASP A 1 201 ? 9.923 14.832 14.392 1.00 97.38 201 ASP A O 1
ATOM 1542 N N . GLN A 1 202 ? 8.955 12.867 14.877 1.00 97.44 202 GLN A N 1
ATOM 1543 C CA . GLN A 1 202 ? 9.947 12.033 14.196 1.00 97.44 202 GLN A CA 1
ATOM 1544 C C . GLN A 1 202 ? 9.981 12.273 12.679 1.00 97.44 202 GLN A C 1
ATOM 1546 O O . GLN A 1 202 ? 11.063 12.457 12.119 1.00 97.44 202 GLN A O 1
ATOM 1551 N N . SER A 1 203 ? 8.824 12.284 12.005 1.00 96.56 203 SER A N 1
ATOM 1552 C CA . SER A 1 203 ? 8.764 12.507 10.552 1.00 96.56 203 SER A CA 1
ATOM 1553 C C . SER A 1 203 ? 9.367 13.857 10.162 1.00 96.56 203 SER A C 1
ATOM 1555 O O . SER A 1 203 ? 10.117 13.949 9.192 1.00 96.56 203 SER A O 1
ATOM 1557 N N . TYR A 1 204 ? 9.090 14.896 10.955 1.00 96.50 204 TYR A N 1
ATOM 1558 C CA . TYR A 1 204 ? 9.600 16.242 10.734 1.00 96.50 204 TYR A CA 1
ATOM 1559 C C . TYR A 1 204 ? 11.119 16.302 10.908 1.00 96.50 204 TYR A C 1
ATOM 1561 O O . TYR A 1 204 ? 11.822 16.829 10.045 1.00 96.50 204 TYR A O 1
ATOM 1569 N N . ALA A 1 205 ? 11.639 15.717 11.991 1.00 96.69 205 ALA A N 1
ATOM 1570 C CA . ALA A 1 205 ? 13.075 15.669 12.246 1.00 96.69 205 ALA A CA 1
ATOM 1571 C C . ALA A 1 205 ? 13.833 14.926 11.133 1.00 96.69 205 ALA A C 1
ATOM 1573 O O . ALA A 1 205 ? 14.850 15.423 10.649 1.00 96.69 205 ALA A O 1
ATOM 1574 N N . GLN A 1 206 ? 13.318 13.779 10.677 1.00 95.81 206 GLN A N 1
ATOM 1575 C CA . GLN A 1 206 ? 13.938 13.003 9.600 1.00 95.81 206 GLN A CA 1
ATOM 1576 C C . GLN A 1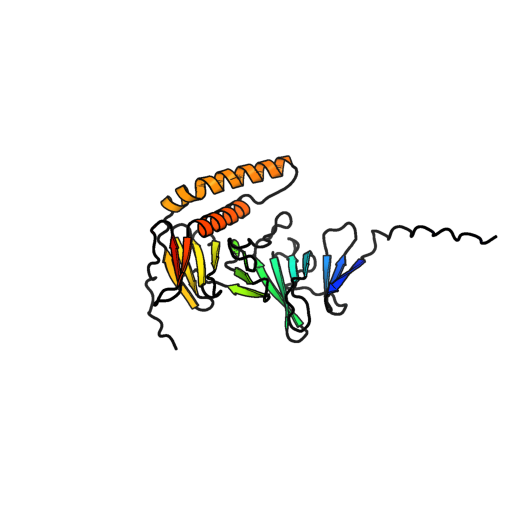 206 ? 13.896 13.731 8.252 1.00 95.81 206 GLN A C 1
ATOM 1578 O O . GLN A 1 206 ? 14.908 13.777 7.557 1.00 95.81 206 GLN A O 1
ATOM 1583 N N . ALA A 1 207 ? 12.767 14.351 7.896 1.00 93.69 207 ALA A N 1
ATOM 1584 C CA . ALA A 1 207 ? 12.667 15.129 6.662 1.00 93.69 207 ALA A CA 1
ATOM 1585 C C . ALA A 1 207 ? 13.630 16.331 6.668 1.00 93.69 207 ALA A C 1
ATOM 1587 O O . ALA A 1 207 ? 14.289 16.606 5.665 1.00 93.69 207 ALA A O 1
ATOM 1588 N N . LYS A 1 208 ? 13.770 17.009 7.816 1.00 94.94 208 LYS A N 1
ATOM 1589 C CA . LYS A 1 208 ? 14.735 18.101 7.992 1.00 94.94 208 LYS A CA 1
ATOM 1590 C C . LYS A 1 208 ? 16.179 17.611 7.855 1.00 94.94 208 LYS A C 1
ATOM 1592 O O . LYS A 1 208 ? 16.967 18.246 7.161 1.00 94.94 208 LYS A O 1
ATOM 1597 N N . GLN A 1 209 ? 16.521 16.486 8.481 1.00 95.44 209 GLN A N 1
ATOM 1598 C CA . GLN A 1 209 ? 17.852 15.888 8.373 1.00 95.44 209 GLN A CA 1
ATOM 1599 C C . GLN A 1 209 ? 18.180 15.491 6.926 1.00 95.44 209 GLN A C 1
ATOM 1601 O O . GLN A 1 209 ? 19.248 15.828 6.426 1.00 95.44 209 GLN A O 1
ATOM 1606 N N . ALA A 1 210 ? 17.242 14.852 6.222 1.00 92.94 210 ALA A N 1
ATOM 1607 C CA . ALA A 1 210 ? 17.417 14.495 4.817 1.00 92.94 210 ALA A CA 1
ATOM 1608 C C . ALA A 1 210 ? 17.671 15.729 3.939 1.00 92.94 210 ALA A C 1
ATOM 1610 O O . ALA A 1 210 ? 18.554 15.695 3.084 1.00 92.94 210 ALA A O 1
ATOM 1611 N N . LEU A 1 211 ? 16.965 16.835 4.200 1.00 92.81 211 LEU A N 1
ATOM 1612 C CA . LEU A 1 211 ? 17.197 18.099 3.502 1.00 92.81 211 LEU A CA 1
ATOM 1613 C C . LEU A 1 211 ? 18.609 18.651 3.753 1.00 92.81 211 LEU A C 1
ATOM 1615 O O . LEU A 1 211 ? 19.248 19.118 2.813 1.00 92.81 211 LEU A O 1
ATOM 1619 N N . HIS A 1 212 ? 19.120 18.566 4.987 1.00 93.81 212 HIS A N 1
ATOM 1620 C CA . HIS A 1 212 ? 20.507 18.938 5.299 1.00 93.81 212 HIS A CA 1
ATOM 1621 C C . HIS A 1 212 ? 21.536 18.074 4.548 1.00 93.81 212 HIS A C 1
ATOM 1623 O O . HIS A 1 212 ? 22.604 18.567 4.200 1.00 93.81 212 HIS A O 1
ATOM 1629 N N . GLU A 1 213 ? 21.201 16.818 4.248 1.00 94.31 213 GLU A N 1
ATOM 1630 C CA . GLU A 1 213 ? 22.013 15.892 3.444 1.00 94.31 213 GLU A CA 1
ATOM 1631 C C . GLU A 1 213 ? 21.801 16.043 1.923 1.00 94.31 213 GLU A C 1
ATOM 1633 O O . GLU A 1 213 ? 22.299 15.227 1.147 1.00 94.31 213 GLU A O 1
ATOM 1638 N N . GLY A 1 214 ? 21.036 17.044 1.470 1.00 91.38 214 GLY A N 1
ATOM 1639 C CA . GLY A 1 214 ? 20.731 17.253 0.050 1.00 91.38 214 GLY A CA 1
ATOM 1640 C C . GLY A 1 214 ? 19.742 16.242 -0.547 1.00 91.38 214 GLY A C 1
ATOM 1641 O O . GLY A 1 214 ? 19.567 16.194 -1.764 1.00 91.38 214 GLY A O 1
ATOM 1642 N N . LYS A 1 215 ? 19.075 15.440 0.289 1.00 88.69 215 LYS A N 1
ATOM 1643 C CA . LYS A 1 215 ? 18.025 14.493 -0.107 1.00 88.69 215 LYS A CA 1
ATOM 1644 C C . LYS A 1 215 ? 16.646 15.119 0.086 1.00 88.69 215 LYS A C 1
ATOM 1646 O O . LYS A 1 215 ? 16.461 16.058 0.858 1.00 88.69 215 LYS A O 1
ATOM 1651 N N . ARG A 1 216 ? 15.642 14.569 -0.594 1.00 84.62 216 ARG A N 1
ATOM 1652 C CA . ARG A 1 216 ? 14.237 14.933 -0.387 1.00 84.62 216 ARG A CA 1
ATOM 1653 C C . ARG A 1 216 ? 13.468 13.706 0.072 1.00 84.62 216 ARG A C 1
ATOM 1655 O O . ARG A 1 216 ? 13.586 12.656 -0.540 1.00 84.62 216 ARG A O 1
ATOM 1662 N N . ILE A 1 217 ? 12.699 13.875 1.140 1.00 88.12 217 ILE A N 1
ATOM 1663 C CA . ILE A 1 217 ? 11.748 12.889 1.648 1.00 88.12 217 ILE A CA 1
ATOM 1664 C C . ILE A 1 217 ? 10.395 13.587 1.739 1.00 88.12 217 ILE A C 1
ATOM 1666 O O . ILE A 1 217 ? 10.311 14.714 2.239 1.00 88.12 217 ILE A O 1
ATOM 1670 N N . ASP A 1 218 ? 9.338 12.930 1.277 1.00 89.75 218 ASP A N 1
ATOM 1671 C CA . ASP A 1 218 ? 7.974 13.360 1.545 1.00 89.75 218 ASP A CA 1
ATOM 1672 C C . ASP A 1 218 ? 7.645 13.091 3.020 1.00 89.75 218 ASP A C 1
ATOM 1674 O O . ASP A 1 218 ? 7.329 11.971 3.435 1.00 89.75 218 ASP A O 1
ATOM 1678 N N . GLN A 1 219 ? 7.699 14.154 3.826 1.00 92.81 219 GLN A N 1
ATOM 1679 C CA . GLN A 1 219 ? 7.362 14.107 5.246 1.00 92.81 219 GLN A CA 1
ATOM 1680 C C . GLN A 1 219 ? 5.950 13.548 5.490 1.00 92.81 219 GLN A C 1
ATOM 1682 O O . GLN A 1 219 ? 5.739 12.839 6.472 1.00 92.81 219 GLN A O 1
ATOM 1687 N N . ARG A 1 220 ? 4.967 13.849 4.627 1.00 91.12 220 ARG A N 1
ATOM 1688 C CA . ARG A 1 220 ? 3.580 13.392 4.814 1.00 91.12 220 ARG A CA 1
ATOM 1689 C C . ARG A 1 220 ? 3.477 11.887 4.616 1.00 91.12 220 ARG A C 1
ATOM 1691 O O . ARG A 1 220 ? 2.816 11.219 5.412 1.00 91.12 220 ARG A O 1
ATOM 1698 N N . ARG A 1 221 ? 4.158 11.355 3.601 1.00 91.00 221 ARG A N 1
ATOM 1699 C CA . ARG A 1 221 ? 4.237 9.913 3.346 1.00 91.00 221 ARG A CA 1
ATOM 1700 C C . ARG A 1 221 ? 5.009 9.195 4.450 1.00 91.00 221 ARG A C 1
ATOM 1702 O O . ARG A 1 221 ? 4.521 8.201 4.983 1.00 91.00 221 ARG A O 1
ATOM 1709 N N . LEU A 1 222 ? 6.145 9.746 4.881 1.00 93.25 222 LEU A N 1
ATOM 1710 C CA . LEU A 1 222 ? 6.884 9.228 6.033 1.00 93.25 222 LEU A CA 1
ATOM 1711 C C . LEU A 1 222 ? 6.006 9.199 7.295 1.00 93.25 222 LEU A C 1
ATOM 1713 O O . LEU A 1 222 ? 5.955 8.191 7.995 1.00 93.25 222 LEU A O 1
ATOM 1717 N N . TYR A 1 223 ? 5.251 10.266 7.560 1.00 95.12 223 TYR A N 1
ATOM 1718 C CA . TYR A 1 223 ? 4.311 10.314 8.677 1.00 95.12 223 TYR A CA 1
ATOM 1719 C C . TYR A 1 223 ? 3.192 9.270 8.545 1.00 95.12 223 TYR A C 1
ATOM 1721 O O . TYR A 1 223 ? 2.826 8.638 9.534 1.00 95.12 223 TYR A O 1
ATOM 1729 N N . ALA A 1 224 ? 2.660 9.042 7.341 1.00 94.12 224 ALA A N 1
ATOM 1730 C CA . ALA A 1 224 ? 1.683 7.983 7.088 1.00 94.12 224 ALA A CA 1
ATOM 1731 C C . ALA A 1 224 ? 2.252 6.586 7.390 1.00 94.12 224 ALA A C 1
ATOM 1733 O O . ALA A 1 224 ? 1.586 5.790 8.055 1.00 94.12 224 ALA A O 1
ATOM 1734 N N . ASN A 1 225 ? 3.497 6.322 6.990 1.00 94.12 225 ASN A N 1
ATOM 1735 C CA . ASN A 1 225 ? 4.181 5.064 7.282 1.00 94.12 225 ASN A CA 1
ATOM 1736 C C . ASN A 1 225 ? 4.396 4.876 8.790 1.00 94.12 225 ASN A C 1
ATOM 1738 O O . ASN A 1 225 ? 4.049 3.831 9.335 1.00 94.12 225 ASN A O 1
ATOM 1742 N N . LEU A 1 226 ? 4.855 5.914 9.497 1.00 96.00 226 LEU A N 1
ATOM 1743 C CA . LEU A 1 226 ? 5.026 5.867 10.954 1.00 96.00 226 LEU A CA 1
ATOM 1744 C C . LEU A 1 226 ? 3.695 5.662 11.699 1.00 96.00 226 LEU A C 1
ATOM 1746 O O . LEU A 1 226 ? 3.665 4.980 12.725 1.00 96.00 226 LEU A O 1
ATOM 1750 N N . LYS A 1 227 ? 2.577 6.196 11.182 1.00 96.88 227 LYS A N 1
ATOM 1751 C CA . LYS A 1 227 ? 1.232 5.890 11.702 1.00 96.88 227 LYS A CA 1
ATOM 1752 C C . LYS A 1 227 ? 0.891 4.410 11.531 1.00 96.88 227 LYS A C 1
ATOM 1754 O O . LYS A 1 227 ? 0.439 3.789 12.492 1.00 96.88 227 LYS A O 1
ATOM 1759 N N . ALA A 1 228 ? 1.141 3.830 10.357 1.00 96.25 228 ALA A N 1
ATOM 1760 C CA . ALA A 1 228 ? 0.916 2.404 10.115 1.00 96.25 228 ALA A CA 1
ATOM 1761 C C . ALA A 1 228 ? 1.778 1.522 11.036 1.00 96.25 228 ALA A C 1
ATOM 1763 O O . ALA A 1 228 ? 1.268 0.595 11.667 1.00 96.25 228 ALA A O 1
ATOM 1764 N N . GLU A 1 229 ? 3.063 1.840 11.202 1.00 95.62 229 GLU A N 1
ATOM 1765 C CA . GLU A 1 229 ? 3.947 1.136 12.139 1.00 95.62 229 GLU A CA 1
ATOM 1766 C C . GLU A 1 229 ? 3.477 1.248 13.591 1.00 95.62 229 GLU A C 1
ATOM 1768 O O . GLU A 1 229 ? 3.509 0.270 14.342 1.00 95.62 229 GLU A O 1
ATOM 1773 N N . TRP A 1 230 ? 3.042 2.437 14.017 1.00 97.38 230 TRP A N 1
ATOM 1774 C CA . TRP A 1 230 ? 2.488 2.625 15.354 1.00 97.38 230 TRP A CA 1
ATOM 1775 C C . TRP A 1 230 ? 1.233 1.772 15.549 1.00 97.38 230 TRP A C 1
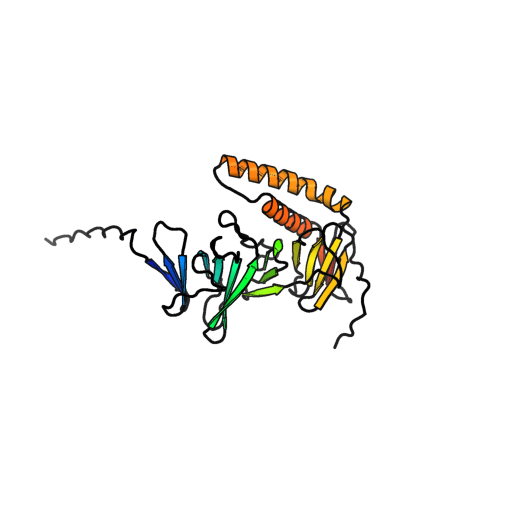ATOM 1777 O O . TRP A 1 230 ? 1.127 1.083 16.563 1.00 97.38 230 TRP A O 1
ATOM 1787 N N . VAL A 1 231 ? 0.320 1.750 14.571 1.00 97.88 231 VAL A N 1
ATOM 1788 C CA . VAL A 1 231 ? -0.898 0.931 14.641 1.00 97.88 231 VAL A CA 1
ATOM 1789 C C . VAL A 1 231 ? -0.550 -0.553 14.766 1.00 97.88 231 VAL A C 1
ATOM 1791 O O . VAL A 1 231 ? -1.054 -1.195 15.679 1.00 97.88 231 VAL A O 1
ATOM 1794 N N . ASN A 1 232 ? 0.360 -1.095 13.952 1.00 96.19 232 ASN A N 1
ATOM 1795 C CA . ASN A 1 232 ? 0.739 -2.518 14.040 1.00 96.19 232 ASN A CA 1
ATOM 1796 C C . ASN A 1 232 ? 1.464 -2.900 15.341 1.00 96.19 232 ASN A C 1
ATOM 1798 O O . ASN A 1 232 ? 1.500 -4.075 15.693 1.00 96.19 232 ASN A O 1
ATOM 1802 N N . ARG A 1 233 ? 2.049 -1.939 16.066 1.00 95.94 233 ARG A N 1
ATOM 1803 C CA . ARG A 1 233 ? 2.626 -2.190 17.400 1.00 95.94 233 ARG A CA 1
ATOM 1804 C C . ARG A 1 233 ? 1.580 -2.201 18.513 1.00 95.94 233 ARG A C 1
ATOM 1806 O O . ARG A 1 233 ? 1.800 -2.821 19.548 1.00 95.94 233 ARG A O 1
ATOM 1813 N N . ASN A 1 234 ? 0.472 -1.492 18.320 1.00 97.75 234 ASN A N 1
ATOM 1814 C CA . ASN A 1 234 ? -0.512 -1.213 19.369 1.00 97.75 234 ASN A CA 1
ATOM 1815 C C . ASN A 1 234 ? -1.851 -1.930 19.162 1.00 97.75 234 ASN A C 1
ATOM 1817 O O . ASN A 1 234 ? -2.650 -2.016 20.099 1.00 97.75 234 ASN A O 1
ATOM 1821 N N . PHE A 1 235 ? -2.079 -2.445 17.957 1.00 98.06 235 PHE A N 1
ATOM 1822 C CA . PHE A 1 235 ? -3.225 -3.240 17.553 1.00 98.06 235 PHE A CA 1
ATOM 1823 C C . PHE A 1 235 ? -2.753 -4.551 16.935 1.00 98.06 235 PHE A C 1
ATOM 1825 O O . PHE A 1 235 ? -1.665 -4.638 16.371 1.00 98.06 235 PHE A O 1
ATOM 1832 N N . ARG A 1 236 ? -3.588 -5.581 17.035 1.00 96.94 236 ARG A N 1
ATOM 1833 C CA . ARG A 1 236 ? -3.326 -6.901 16.472 1.00 96.94 236 ARG A CA 1
ATOM 1834 C C . ARG A 1 236 ? -4.594 -7.513 15.911 1.00 96.94 236 ARG A C 1
ATOM 1836 O O . ARG A 1 236 ? -5.692 -7.297 16.426 1.00 96.94 236 ARG A O 1
ATOM 1843 N N . TRP A 1 237 ? -4.404 -8.338 14.894 1.00 97.06 237 TRP A N 1
ATOM 1844 C CA . TRP A 1 237 ? -5.434 -9.240 14.415 1.00 97.06 237 TRP A CA 1
ATOM 1845 C C . TRP A 1 237 ? -5.597 -10.407 15.387 1.00 97.06 237 TRP A C 1
ATOM 1847 O O . TRP A 1 237 ? -4.616 -11.023 15.801 1.00 97.06 237 TRP A O 1
ATOM 1857 N N . GLN A 1 238 ? -6.838 -10.713 15.745 1.00 95.94 238 GLN A N 1
ATOM 1858 C CA . GLN A 1 238 ? -7.209 -11.872 16.542 1.00 95.94 238 GLN A CA 1
ATOM 1859 C C . GLN A 1 238 ? -8.353 -12.605 15.847 1.00 95.94 238 GLN A C 1
ATOM 1861 O O . GLN A 1 238 ? -9.377 -12.003 15.530 1.00 95.94 238 GLN A O 1
ATOM 1866 N N . GLN A 1 239 ? -8.176 -13.903 15.622 1.00 93.19 239 GLN A N 1
ATOM 1867 C CA . GLN A 1 239 ? -9.234 -14.758 15.105 1.00 93.19 239 GLN A CA 1
ATOM 1868 C C . GLN A 1 239 ? -10.206 -15.097 16.241 1.00 93.19 239 GLN A C 1
ATOM 1870 O O . GLN A 1 239 ? -9.784 -15.534 17.315 1.00 93.19 239 GLN A O 1
ATOM 1875 N N . THR A 1 240 ? -11.497 -14.878 16.014 1.00 89.56 240 THR A N 1
ATOM 1876 C CA . THR A 1 240 ? -12.586 -15.264 16.918 1.00 89.56 240 THR A CA 1
ATOM 1877 C C . THR A 1 240 ? -13.571 -16.178 16.188 1.00 89.56 240 THR A C 1
ATOM 1879 O O . THR A 1 240 ? -13.398 -16.476 15.005 1.00 89.56 240 THR A O 1
ATOM 1882 N N . GLN A 1 241 ? -14.601 -16.651 16.895 1.00 85.44 241 GLN A N 1
ATOM 1883 C CA . GLN A 1 241 ? -15.681 -17.442 16.291 1.00 85.44 241 GLN A CA 1
ATOM 1884 C C . GLN A 1 241 ? -16.450 -16.652 15.220 1.00 85.44 241 GLN A C 1
ATOM 1886 O O . GLN A 1 241 ? -16.894 -17.236 14.240 1.00 85.44 241 GLN A O 1
ATOM 1891 N N . ASP A 1 242 ? -16.522 -15.327 15.370 1.00 79.19 242 ASP A N 1
ATOM 1892 C CA . ASP A 1 242 ? -17.219 -14.414 14.455 1.00 79.19 242 ASP A CA 1
ATOM 1893 C C . ASP A 1 242 ? -16.304 -13.864 13.339 1.00 79.19 242 ASP A C 1
ATOM 1895 O O . ASP A 1 242 ? -16.677 -12.942 12.613 1.00 79.19 242 ASP A O 1
ATOM 1899 N N . GLY A 1 243 ? -15.082 -14.396 13.215 1.00 84.50 243 GLY A N 1
ATOM 1900 C CA . GLY A 1 243 ? -14.093 -13.998 12.212 1.00 84.50 243 GLY A CA 1
ATOM 1901 C C . GLY A 1 243 ? -12.921 -13.187 12.770 1.00 84.50 243 GLY A C 1
ATOM 1902 O O . GLY A 1 243 ? -12.607 -13.216 13.960 1.00 84.50 243 GLY A O 1
ATOM 1903 N N . TRP A 1 244 ? -12.204 -12.489 11.888 1.00 92.31 244 TRP A N 1
ATOM 1904 C CA . TRP A 1 244 ? -11.056 -11.674 12.287 1.00 92.31 244 TRP A CA 1
ATOM 1905 C C . TRP A 1 244 ? -11.489 -10.362 12.932 1.00 92.31 244 TRP A C 1
ATOM 1907 O O . TRP A 1 244 ? -12.246 -9.582 12.360 1.00 92.31 244 TRP A O 1
ATOM 1917 N N . GLN A 1 245 ? -10.931 -10.083 14.104 1.00 94.62 245 GLN A N 1
ATOM 1918 C CA . GLN A 1 245 ? -11.067 -8.813 14.802 1.00 94.62 245 GLN A CA 1
ATOM 1919 C C . GLN A 1 245 ? -9.725 -8.094 14.847 1.00 94.62 245 GLN A C 1
ATOM 1921 O O . GLN A 1 245 ? -8.675 -8.724 14.964 1.00 94.62 245 GLN A O 1
ATOM 1926 N N . PHE A 1 246 ? -9.760 -6.765 14.800 1.00 97.31 246 PHE A N 1
ATOM 1927 C CA . PHE A 1 246 ? -8.583 -5.927 15.001 1.00 97.31 246 PHE A CA 1
ATOM 1928 C C . PHE A 1 246 ? -8.719 -5.191 16.332 1.00 97.31 246 PHE A C 1
ATOM 1930 O O . PHE A 1 246 ? -9.573 -4.320 16.484 1.00 97.31 246 PHE A O 1
ATOM 1937 N N . ILE A 1 247 ? -7.924 -5.587 17.321 1.00 97.19 247 ILE A N 1
ATOM 1938 C CA . ILE A 1 247 ? -8.055 -5.125 18.708 1.00 97.19 247 ILE A CA 1
ATOM 1939 C C . ILE A 1 247 ? -6.762 -4.481 19.192 1.00 97.19 247 ILE A C 1
ATOM 1941 O O . ILE A 1 247 ? -5.672 -4.882 18.790 1.00 97.19 247 ILE A O 1
ATOM 1945 N N . GLY A 1 248 ? -6.861 -3.507 20.087 1.00 96.81 248 GLY A N 1
ATOM 1946 C CA . GLY A 1 248 ? -5.698 -2.789 20.604 1.00 96.81 248 GLY A CA 1
ATOM 1947 C C . GLY A 1 248 ? -6.109 -1.592 21.439 1.00 96.81 248 GLY A C 1
ATOM 1948 O O . GLY A 1 248 ? -7.234 -1.123 21.316 1.00 96.81 248 GLY A O 1
ATOM 1949 N N . GLN A 1 249 ? -5.224 -1.108 22.314 1.00 95.69 249 GLN A N 1
ATOM 1950 C CA . GLN A 1 249 ? -5.497 0.071 23.158 1.00 95.69 249 GLN A CA 1
ATOM 1951 C C . GLN A 1 249 ? -6.777 -0.046 24.021 1.00 95.69 249 GLN A C 1
ATOM 1953 O O . GLN A 1 249 ? -7.436 0.947 24.308 1.00 95.69 249 GLN A O 1
ATOM 1958 N N . GLY A 1 250 ? -7.176 -1.268 24.395 1.00 95.19 250 GLY A N 1
ATOM 1959 C CA . GLY A 1 250 ? -8.450 -1.524 25.086 1.00 95.19 250 GLY A CA 1
ATOM 1960 C C . GLY A 1 250 ? -9.701 -1.369 24.206 1.00 95.19 250 GLY A C 1
ATOM 1961 O O . GLY A 1 250 ? -10.813 -1.545 24.696 1.00 95.19 250 GLY A O 1
ATOM 1962 N N . LEU A 1 251 ? -9.537 -1.079 22.913 1.00 96.94 251 LEU A N 1
ATOM 1963 C CA . LEU A 1 251 ? -10.613 -0.934 21.941 1.00 96.94 251 LEU A CA 1
ATOM 1964 C C . LEU A 1 251 ? -10.960 -2.272 21.286 1.00 96.94 251 LEU A C 1
ATOM 1966 O O . LEU A 1 251 ? -10.089 -3.109 21.018 1.00 96.94 251 LEU A O 1
ATOM 1970 N N . LYS A 1 252 ? -12.248 -2.433 20.980 1.00 94.75 252 LYS A N 1
ATOM 1971 C CA . LYS A 1 252 ? -12.794 -3.564 20.227 1.00 94.75 252 LYS A CA 1
ATOM 1972 C C . LYS A 1 252 ? -13.544 -3.062 18.990 1.00 94.75 252 LYS A C 1
ATOM 1974 O O . LYS A 1 252 ? -14.096 -1.961 19.043 1.00 94.75 252 LYS A O 1
ATOM 1979 N N . PRO A 1 253 ? -13.581 -3.849 17.901 1.00 95.69 253 PRO A N 1
ATOM 1980 C CA . PRO A 1 253 ? -14.421 -3.540 16.757 1.00 95.69 253 PRO A CA 1
ATOM 1981 C C . PRO A 1 253 ? -15.901 -3.495 17.140 1.00 95.69 253 PRO A C 1
ATOM 1983 O O . PRO A 1 253 ? -16.379 -4.316 17.924 1.00 95.69 253 PRO A O 1
ATOM 1986 N N . VAL A 1 254 ? -16.622 -2.567 16.530 1.00 94.81 254 VAL A N 1
ATOM 1987 C CA . VAL A 1 254 ? -18.076 -2.443 16.555 1.00 94.81 254 VAL A CA 1
ATOM 1988 C C . VAL A 1 254 ? -18.568 -2.669 15.130 1.00 94.81 254 VAL A C 1
ATOM 1990 O O . VAL A 1 254 ? -18.012 -2.112 14.184 1.00 94.81 254 VAL A O 1
ATOM 1993 N N . ALA A 1 255 ? -19.579 -3.518 14.955 1.00 92.88 255 ALA A N 1
ATOM 1994 C CA . ALA A 1 255 ? -20.149 -3.779 13.637 1.00 92.88 255 ALA A CA 1
ATOM 1995 C C . ALA A 1 255 ? -20.722 -2.489 13.029 1.00 92.88 255 ALA A C 1
ATOM 1997 O O . ALA A 1 255 ? -21.374 -1.703 13.721 1.00 92.88 255 ALA A O 1
ATOM 1998 N N . LEU A 1 256 ? -20.499 -2.280 11.731 1.00 89.81 256 LEU A N 1
ATOM 1999 C CA . LEU A 1 256 ? -21.107 -1.158 11.020 1.00 89.81 256 LEU A CA 1
ATOM 2000 C C . LEU A 1 256 ? -22.603 -1.430 10.826 1.00 89.81 256 LEU A C 1
ATOM 2002 O O . LEU A 1 256 ? -23.018 -2.555 10.544 1.00 89.81 256 LEU A O 1
ATOM 2006 N N . ALA A 1 257 ? -23.428 -0.394 10.957 1.00 74.12 257 ALA A N 1
ATOM 2007 C CA . ALA A 1 257 ? -24.860 -0.510 10.717 1.00 74.12 257 ALA A CA 1
ATOM 2008 C C . ALA A 1 257 ? -25.132 -0.688 9.206 1.00 74.12 257 ALA A C 1
ATOM 2010 O O . ALA A 1 257 ? -25.117 0.275 8.443 1.00 74.12 257 ALA A O 1
ATOM 2011 N N . GLY A 1 258 ? -25.373 -1.926 8.763 1.00 58.19 258 GLY A N 1
ATOM 2012 C CA . GLY A 1 258 ? -25.687 -2.268 7.369 1.00 58.19 258 GLY A CA 1
ATOM 2013 C C . GLY A 1 258 ? -25.853 -3.780 7.177 1.00 58.19 258 GLY A C 1
ATOM 2014 O O . GLY A 1 258 ? -25.129 -4.545 7.796 1.00 58.19 258 GLY A O 1
ATOM 2015 N N . LYS A 1 259 ? -26.856 -4.192 6.378 1.00 38.06 259 LYS A N 1
ATOM 2016 C CA . LYS A 1 259 ? -27.507 -5.528 6.345 1.00 38.06 259 LYS A CA 1
ATOM 2017 C C . LYS A 1 259 ? -26.615 -6.736 6.715 1.00 38.06 259 LYS A C 1
ATOM 2019 O O . LYS A 1 259 ? -25.564 -6.904 6.097 1.00 38.06 259 LYS A O 1
ATOM 2024 N N . PRO A 1 260 ? -27.101 -7.663 7.570 1.00 38.09 260 PRO A N 1
ATOM 2025 C CA . PRO A 1 260 ? -26.437 -8.948 7.758 1.00 38.09 260 PRO A CA 1
ATOM 2026 C C . PRO A 1 260 ? -26.396 -9.655 6.403 1.00 38.09 260 PRO A C 1
ATOM 2028 O O . PRO A 1 260 ? -27.432 -9.809 5.748 1.00 38.09 260 PRO A O 1
ATOM 2031 N N . ARG A 1 261 ? -25.209 -10.049 5.940 1.00 50.72 261 ARG A N 1
ATOM 2032 C CA . ARG A 1 261 ? -25.102 -10.855 4.726 1.00 50.72 261 ARG A CA 1
ATOM 2033 C C . ARG A 1 261 ? -24.924 -12.307 5.129 1.00 50.72 261 ARG A C 1
ATOM 2035 O O . ARG A 1 261 ? -23.909 -12.662 5.713 1.00 50.72 261 ARG A O 1
ATOM 2042 N N . GLN A 1 262 ? -25.943 -13.101 4.798 1.00 42.06 262 GLN A N 1
ATOM 2043 C CA . GLN A 1 262 ? -25.892 -14.557 4.785 1.00 42.06 262 GLN A CA 1
ATOM 2044 C C . GLN A 1 262 ? -24.614 -15.011 4.083 1.00 42.06 262 GLN A C 1
ATOM 2046 O O . GLN A 1 262 ? -24.362 -14.635 2.932 1.00 42.06 262 GLN A O 1
ATOM 2051 N N . GLU A 1 263 ? -23.830 -15.812 4.789 1.00 36.38 263 GLU A N 1
ATOM 2052 C CA . GLU A 1 263 ? -22.819 -16.652 4.174 1.00 36.38 263 GLU A CA 1
ATOM 2053 C C . GLU A 1 263 ? -23.539 -17.626 3.227 1.00 36.38 263 GLU A C 1
ATOM 2055 O O . GLU A 1 263 ? -24.522 -18.267 3.605 1.00 36.38 263 GLU A O 1
ATOM 2060 N N . ARG A 1 264 ? -23.105 -17.654 1.966 1.00 36.12 264 ARG A N 1
ATOM 2061 C CA . ARG A 1 264 ? -23.359 -18.753 1.035 1.00 36.12 264 ARG A CA 1
ATOM 2062 C C . ARG A 1 264 ? -22.042 -19.467 0.814 1.00 36.12 264 ARG A C 1
ATOM 2064 O O . ARG A 1 264 ? -21.026 -18.737 0.710 1.00 36.12 264 ARG A O 1
#

pLDDT: mean 88.09, std 13.29, range [36.12, 98.06]

Foldseek 3Di:
DDDDDPDDPDDDDDQPDWDWADQWDQWIWIDGPPDLWIFIDGNNHTDQALNAGIWSDKHFFPAAAPNTTKIWTAGALVSQQFIWIWHDDPNDTHIDRAESDHDSQATCPFDQQVVHNQKGFRFQQQWMARRHHRDIFHAAEDDVPDDAPDRWTFQDAAPVRQWTWTDGQQWTFITGTPGHTWWTWRCGNVNLCVQLVVLLVVLVVVQVVCVVVVGHDDSVVSSSSSSSRSQSVFWDWDQDPVGIWIDGPNITIDTDPDDDDDDD

Radius of gyration: 22.54 Å; chains: 1; bounding box: 89×38×53 Å

Sequence (264 aa):
MPTAAHAQAAAPAPTYLKTTEPLGGAFELEGYPESNLRQIKYRGKVYRPLNAYEFIYVKALGPMQGGQPMLLAVSNDFMGVGTILIAVQNDTPLARVLSPTVDIRDPDMGLAQPGRQDLLLFTAGSRALVTSTGQVLWFEHALPKEYVHSIPLLVSVSPDNRHGALLLDNEIRLSVSDKGPYASVPFTKAMQQNAFKAAWDQSYAQAKQALHEGKRIDQRRLYANLKAEWVNRNFRWQQTQDGWQFIGQGLKPVALAGKPRQER